Protein AF-A0A2V6W7Q6-F1 (afdb_monomer_lite)

Structure (mmCIF, N/CA/C/O backbone):
data_AF-A0A2V6W7Q6-F1
#
_entry.id   AF-A0A2V6W7Q6-F1
#
loop_
_atom_site.group_PDB
_atom_site.id
_atom_site.type_symbol
_atom_site.label_atom_id
_atom_site.label_alt_id
_atom_site.label_comp_id
_atom_site.label_asym_id
_atom_site.label_entity_id
_atom_site.label_seq_id
_atom_site.pdbx_PDB_ins_code
_atom_site.Cartn_x
_atom_site.Cartn_y
_atom_site.Cartn_z
_atom_site.occupancy
_atom_site.B_iso_or_equiv
_atom_site.auth_seq_id
_atom_site.auth_comp_id
_atom_site.auth_asym_id
_atom_site.auth_atom_id
_atom_site.pdbx_PDB_model_num
ATOM 1 N N . MET A 1 1 ? 7.281 12.675 22.994 1.00 32.91 1 MET A N 1
ATOM 2 C CA . MET A 1 1 ? 8.040 12.472 21.743 1.00 32.91 1 MET A CA 1
ATOM 3 C C . MET A 1 1 ? 7.240 11.503 20.886 1.00 32.91 1 MET A C 1
ATOM 5 O O . MET A 1 1 ? 7.373 10.306 21.073 1.00 32.91 1 MET A O 1
ATOM 9 N N . ALA A 1 2 ? 6.300 12.000 20.076 1.00 40.75 2 ALA A N 1
ATOM 10 C CA . ALA A 1 2 ? 5.437 11.136 19.269 1.00 40.75 2 ALA A CA 1
ATOM 11 C C . ALA A 1 2 ? 6.282 10.456 18.182 1.00 40.75 2 ALA A C 1
ATOM 13 O O . ALA A 1 2 ? 6.972 11.147 17.431 1.00 40.75 2 ALA A O 1
ATOM 14 N N . GLU A 1 3 ? 6.269 9.124 18.137 1.00 48.94 3 GLU A N 1
ATOM 15 C CA . GLU A 1 3 ? 6.992 8.338 17.136 1.00 48.94 3 GLU A CA 1
ATOM 16 C C . GLU A 1 3 ? 6.589 8.795 15.726 1.00 48.94 3 GLU A C 1
ATOM 18 O O . GLU A 1 3 ? 5.428 8.707 15.314 1.00 48.94 3 GLU A O 1
ATOM 23 N N . ARG A 1 4 ? 7.552 9.377 15.008 1.00 65.56 4 ARG A N 1
ATOM 24 C CA . ARG A 1 4 ? 7.384 9.906 13.654 1.00 65.56 4 ARG A CA 1
ATOM 25 C C . ARG A 1 4 ? 7.306 8.731 12.677 1.00 65.56 4 ARG A C 1
ATOM 27 O O . ARG A 1 4 ? 8.328 8.106 12.427 1.00 65.56 4 ARG A O 1
ATOM 34 N N . GLY A 1 5 ? 6.120 8.467 12.129 1.00 69.75 5 GLY A N 1
ATOM 35 C CA . GLY A 1 5 ? 5.924 7.571 10.981 1.00 69.75 5 GLY A CA 1
ATOM 36 C C . GLY A 1 5 ? 6.500 6.155 11.123 1.00 69.75 5 GLY A C 1
ATOM 37 O O . GLY A 1 5 ? 6.712 5.642 12.222 1.00 69.75 5 GLY A O 1
ATOM 38 N N . LEU A 1 6 ? 6.718 5.503 9.980 1.00 83.00 6 LEU A N 1
ATOM 39 C CA . LEU A 1 6 ? 7.453 4.239 9.907 1.00 83.00 6 LEU A CA 1
ATOM 40 C C . LEU A 1 6 ? 8.936 4.441 10.270 1.00 83.00 6 LEU A C 1
ATOM 42 O O . LEU A 1 6 ? 9.548 5.407 9.798 1.00 83.00 6 LEU A O 1
ATOM 46 N N . PRO A 1 7 ? 9.556 3.496 11.000 1.00 89.75 7 PRO A N 1
ATOM 47 C CA . PRO A 1 7 ? 10.997 3.492 11.221 1.00 89.75 7 PRO A CA 1
ATOM 48 C C . PRO A 1 7 ? 11.776 3.525 9.903 1.00 89.75 7 PRO A C 1
ATOM 50 O O . PRO A 1 7 ? 11.364 2.929 8.904 1.00 89.75 7 PRO A O 1
ATOM 53 N N . PHE A 1 8 ? 12.910 4.230 9.903 1.00 90.25 8 PHE A N 1
ATOM 54 C CA . PHE A 1 8 ? 13.685 4.523 8.691 1.00 90.25 8 PHE A CA 1
ATOM 55 C C . PHE A 1 8 ? 14.026 3.268 7.875 1.00 90.25 8 PHE A C 1
ATOM 57 O O . PHE A 1 8 ? 13.865 3.259 6.657 1.00 90.25 8 PHE A O 1
ATOM 64 N N . GLU A 1 9 ? 14.425 2.187 8.544 1.00 91.75 9 GLU A N 1
ATOM 65 C CA . GLU A 1 9 ? 14.772 0.921 7.890 1.00 91.75 9 GLU A CA 1
ATOM 66 C C . GLU A 1 9 ? 13.595 0.328 7.108 1.00 91.75 9 GLU A C 1
ATOM 68 O O . GLU A 1 9 ? 13.757 -0.126 5.976 1.00 91.75 9 GLU A O 1
ATOM 73 N N . ILE A 1 10 ? 12.391 0.386 7.680 1.00 92.50 10 ILE A N 1
ATOM 74 C CA . ILE A 1 10 ? 11.173 -0.105 7.031 1.00 92.50 10 ILE A CA 1
ATOM 75 C C . ILE A 1 10 ? 10.767 0.817 5.897 1.00 92.50 10 ILE A C 1
ATOM 77 O O . ILE A 1 10 ? 10.351 0.346 4.842 1.00 92.50 10 ILE A O 1
ATOM 81 N N . ARG A 1 11 ? 10.947 2.125 6.071 1.00 93.94 11 ARG A N 1
ATOM 82 C CA . ARG A 1 11 ? 10.710 3.103 5.013 1.00 93.94 11 ARG A CA 1
ATOM 83 C C . ARG A 1 11 ? 11.558 2.811 3.776 1.00 93.94 11 ARG A C 1
ATOM 85 O O . ARG A 1 11 ? 11.025 2.736 2.671 1.00 93.94 11 ARG A O 1
ATOM 92 N N . GLU A 1 12 ? 12.859 2.607 3.957 1.00 95.38 12 GLU A N 1
ATOM 93 C CA . GLU A 1 12 ? 13.755 2.276 2.850 1.00 95.38 12 GLU A CA 1
ATOM 94 C C . GLU A 1 12 ? 13.452 0.888 2.276 1.00 95.38 12 GLU A C 1
ATOM 96 O O . GLU A 1 12 ? 13.442 0.729 1.055 1.00 95.38 12 GLU A O 1
ATOM 101 N N . ALA A 1 13 ? 13.107 -0.097 3.110 1.00 95.06 13 ALA A N 1
ATOM 102 C CA . ALA A 1 13 ? 12.682 -1.412 2.634 1.00 95.06 13 ALA A CA 1
ATOM 103 C C . ALA A 1 13 ? 11.418 -1.330 1.757 1.00 95.06 13 ALA A C 1
ATOM 105 O O . ALA A 1 13 ? 11.391 -1.926 0.681 1.00 95.06 13 ALA A O 1
ATOM 106 N N . VAL A 1 14 ? 10.410 -0.538 2.142 1.00 95.94 14 VAL A N 1
ATOM 107 C CA . VAL A 1 14 ? 9.209 -0.280 1.325 1.00 95.94 14 VAL A CA 1
ATOM 108 C C . VAL A 1 14 ? 9.593 0.321 -0.024 1.00 95.94 14 VAL A C 1
ATOM 110 O O . VAL A 1 14 ? 9.133 -0.145 -1.064 1.00 95.94 14 VAL A O 1
ATOM 113 N N . VAL A 1 15 ? 10.473 1.324 -0.033 1.00 96.50 15 VAL A N 1
ATOM 114 C CA . VAL A 1 15 ? 10.939 1.968 -1.269 1.00 96.50 15 VAL A CA 1
ATOM 115 C C . VAL A 1 15 ? 11.657 0.972 -2.185 1.00 96.50 15 VAL A C 1
ATOM 117 O O . VAL A 1 15 ? 11.404 0.954 -3.393 1.00 96.50 15 VAL A O 1
ATOM 120 N N . GLN A 1 16 ? 12.523 0.124 -1.624 1.00 95.56 16 GLN A N 1
ATOM 121 C CA . GLN A 1 16 ? 13.221 -0.923 -2.371 1.00 95.56 16 GLN A CA 1
ATOM 122 C C . GLN A 1 16 ? 12.250 -1.952 -2.945 1.00 95.56 16 GLN A C 1
ATOM 124 O O . GLN A 1 16 ? 12.358 -2.303 -4.120 1.00 95.56 16 GLN A O 1
ATOM 129 N N . VAL A 1 17 ? 11.280 -2.404 -2.147 1.00 95.06 17 VAL A N 1
ATOM 130 C CA . VAL A 1 17 ? 10.243 -3.331 -2.600 1.00 95.06 17 VAL A CA 1
ATOM 131 C C . VAL A 1 17 ? 9.463 -2.711 -3.753 1.00 95.06 17 VAL A C 1
ATOM 133 O O . VAL A 1 17 ? 9.425 -3.316 -4.821 1.00 95.06 17 VAL A O 1
ATOM 136 N N . CYS A 1 18 ? 8.938 -1.491 -3.607 1.00 93.38 18 CYS A N 1
ATOM 137 C CA . CYS A 1 18 ? 8.173 -0.811 -4.657 1.00 93.38 18 CYS A CA 1
ATOM 138 C C . CYS A 1 18 ? 8.952 -0.678 -5.977 1.00 93.38 18 CYS A C 1
ATOM 140 O O . CYS A 1 18 ? 8.384 -0.808 -7.059 1.00 93.38 18 CYS A O 1
ATOM 142 N N . GLY A 1 19 ? 10.259 -0.426 -5.907 1.00 92.25 19 GLY A N 1
ATOM 143 C CA . GLY A 1 19 ? 11.096 -0.300 -7.096 1.00 92.25 19 GLY A CA 1
ATOM 144 C C . GLY A 1 19 ? 11.430 -1.624 -7.790 1.00 92.25 19 GLY A C 1
ATOM 145 O O . GLY A 1 19 ? 11.589 -1.629 -9.013 1.00 92.25 19 GLY A O 1
ATOM 146 N N . ARG A 1 20 ? 11.529 -2.722 -7.028 1.00 91.88 20 ARG A N 1
ATOM 147 C CA . ARG A 1 20 ? 11.969 -4.044 -7.509 1.00 91.88 20 ARG A CA 1
ATOM 148 C C . ARG A 1 20 ? 10.823 -4.989 -7.871 1.00 91.88 20 ARG A C 1
ATOM 150 O O . ARG A 1 20 ? 10.978 -5.786 -8.785 1.00 91.88 20 ARG A O 1
ATOM 157 N N . THR A 1 21 ? 9.697 -4.924 -7.159 1.00 89.44 21 THR A N 1
ATOM 158 C CA . THR A 1 21 ? 8.553 -5.836 -7.369 1.00 89.44 21 THR A CA 1
ATOM 159 C C . THR A 1 21 ? 7.613 -5.386 -8.474 1.00 89.44 21 THR A C 1
ATOM 161 O O . THR A 1 21 ? 7.080 -6.228 -9.185 1.00 89.44 21 THR A O 1
ATOM 164 N N . PHE A 1 22 ? 7.417 -4.081 -8.643 1.00 89.31 22 PHE A N 1
ATOM 165 C CA . PHE A 1 22 ? 6.575 -3.547 -9.707 1.00 89.31 22 PHE A CA 1
ATOM 166 C C . PHE A 1 22 ? 7.463 -3.206 -10.896 1.00 89.31 22 PHE A C 1
ATOM 168 O O . PHE A 1 22 ? 8.336 -2.342 -10.790 1.00 89.31 22 PHE A O 1
ATOM 175 N N . TRP A 1 23 ? 7.278 -3.872 -12.034 1.00 88.00 23 TRP A N 1
ATOM 176 C CA . TRP A 1 23 ? 7.997 -3.527 -13.258 1.00 88.00 23 TRP A CA 1
ATOM 177 C C . TRP A 1 23 ? 7.418 -2.242 -13.848 1.00 88.00 23 TRP A C 1
ATOM 179 O O . TRP A 1 23 ? 8.150 -1.270 -14.071 1.00 88.00 23 TRP A O 1
ATOM 189 N N . LEU A 1 24 ? 6.094 -2.209 -13.993 1.00 87.31 24 LEU A N 1
ATOM 190 C CA . LEU A 1 24 ? 5.353 -1.093 -14.569 1.00 87.31 24 LEU A CA 1
ATOM 191 C C . LEU A 1 24 ? 4.869 -0.115 -13.486 1.00 87.31 24 LEU A C 1
ATOM 193 O O . LEU A 1 24 ? 4.722 -0.459 -12.312 1.00 87.31 24 LEU A O 1
ATOM 197 N N . LYS A 1 25 ? 4.612 1.140 -13.880 1.00 89.44 25 LYS A N 1
ATOM 198 C CA . LYS A 1 25 ? 4.082 2.170 -12.966 1.00 89.44 25 LYS A CA 1
ATOM 199 C C . LYS A 1 25 ? 2.598 1.959 -12.652 1.00 89.44 25 LYS A C 1
ATOM 201 O O . LYS A 1 25 ? 2.169 2.295 -11.553 1.00 89.44 25 LYS A O 1
ATOM 206 N N . ASP A 1 26 ? 1.823 1.396 -13.575 1.00 87.62 26 ASP A N 1
ATOM 207 C CA . ASP A 1 26 ? 0.378 1.220 -13.380 1.00 87.62 26 ASP A CA 1
ATOM 208 C C . ASP A 1 26 ? 0.032 0.201 -12.284 1.00 87.62 26 ASP A C 1
ATOM 210 O O . ASP A 1 26 ? -0.755 0.550 -11.404 1.00 87.62 26 ASP A O 1
ATOM 214 N N . PRO A 1 27 ? 0.669 -0.983 -12.213 1.00 87.56 27 PRO A N 1
ATOM 215 C CA . PRO A 1 27 ? 0.511 -1.904 -11.088 1.00 87.56 27 PRO A CA 1
ATOM 216 C C . PRO A 1 27 ? 0.866 -1.270 -9.738 1.00 87.56 27 PRO A C 1
ATOM 218 O O . PRO A 1 27 ? 0.155 -1.476 -8.757 1.00 87.56 27 PRO A O 1
ATOM 221 N N . LEU A 1 28 ? 1.907 -0.427 -9.691 1.00 90.44 28 LEU A N 1
ATOM 222 C CA . LEU A 1 28 ? 2.245 0.336 -8.487 1.00 90.44 28 LEU A CA 1
ATOM 223 C C . LEU A 1 28 ? 1.130 1.329 -8.113 1.00 90.44 28 LEU A C 1
ATOM 225 O O . LEU A 1 28 ? 0.773 1.431 -6.944 1.00 90.44 28 LEU A O 1
ATOM 229 N N . ARG A 1 29 ? 0.553 2.052 -9.081 1.00 88.88 29 ARG A N 1
ATOM 230 C CA . ARG A 1 29 ? -0.561 2.992 -8.838 1.00 88.88 29 ARG A CA 1
ATOM 231 C C . ARG A 1 29 ? -1.808 2.270 -8.330 1.00 88.88 29 ARG A C 1
ATOM 233 O O . ARG A 1 29 ? -2.423 2.728 -7.369 1.00 88.88 29 ARG A O 1
ATOM 240 N N . VAL A 1 30 ? -2.152 1.134 -8.939 1.00 88.19 30 VAL A N 1
ATOM 241 C CA . VAL A 1 30 ? -3.267 0.275 -8.505 1.00 88.19 30 VAL A CA 1
ATOM 242 C C . VAL A 1 30 ? -3.028 -0.229 -7.084 1.00 88.19 30 VAL A C 1
ATOM 244 O O . VAL A 1 30 ? -3.927 -0.149 -6.250 1.00 88.19 30 VAL A O 1
ATOM 247 N N . PHE A 1 31 ? -1.806 -0.671 -6.782 1.00 91.56 31 PHE A N 1
ATOM 248 C CA . PHE A 1 31 ? -1.416 -1.087 -5.440 1.00 91.56 31 PHE A CA 1
ATOM 249 C C . PHE A 1 31 ? -1.570 0.046 -4.414 1.00 91.56 31 PHE A C 1
ATOM 251 O O . PHE A 1 31 ? -2.212 -0.145 -3.383 1.00 91.56 31 PHE A O 1
ATOM 258 N N . LEU A 1 32 ? -1.032 1.238 -4.697 1.00 90.62 32 LEU A N 1
ATOM 259 C CA . LEU A 1 32 ? -1.117 2.391 -3.794 1.00 90.62 32 LEU A CA 1
ATOM 260 C C . LEU A 1 32 ? -2.573 2.796 -3.541 1.00 90.62 32 LEU A C 1
ATOM 262 O O . LEU A 1 32 ? -2.954 3.038 -2.396 1.00 90.62 32 LEU A O 1
ATOM 266 N N . LEU A 1 33 ? -3.399 2.811 -4.589 1.00 90.75 33 LEU A N 1
ATOM 267 C CA . LEU A 1 33 ? -4.830 3.069 -4.462 1.00 90.75 33 LEU A CA 1
ATOM 268 C C . LEU A 1 33 ? -5.516 2.018 -3.572 1.00 90.75 33 LEU A C 1
ATOM 270 O O . LEU A 1 33 ? -6.268 2.383 -2.671 1.00 90.75 33 LEU A O 1
ATOM 274 N N . GLY A 1 34 ? -5.224 0.730 -3.779 1.00 84.44 34 GLY A N 1
ATOM 275 C CA . GLY A 1 34 ? -5.758 -0.371 -2.968 1.00 84.44 34 GLY A CA 1
ATOM 276 C C . GLY A 1 34 ? -5.313 -0.327 -1.501 1.00 84.44 34 GLY A C 1
ATOM 277 O O . GLY A 1 34 ? -6.091 -0.651 -0.604 1.00 84.44 34 GLY A O 1
ATOM 278 N N . ALA A 1 35 ? -4.098 0.160 -1.237 1.00 88.00 35 ALA A N 1
ATOM 279 C CA . ALA A 1 35 ? -3.584 0.404 0.110 1.00 88.00 35 ALA A CA 1
ATOM 280 C C . ALA A 1 35 ? -4.196 1.652 0.784 1.00 88.00 35 ALA A C 1
ATOM 282 O O . ALA A 1 35 ? -3.886 1.937 1.941 1.00 88.00 35 ALA A O 1
ATOM 283 N N . GLY A 1 36 ? -5.078 2.384 0.095 1.00 88.62 36 GLY A N 1
ATOM 284 C CA . GLY A 1 36 ? -5.773 3.557 0.624 1.00 88.62 36 GLY A CA 1
ATOM 285 C C . GLY A 1 36 ? -5.023 4.876 0.443 1.00 88.62 36 GLY A C 1
ATOM 286 O O . GLY A 1 36 ? -5.387 5.861 1.078 1.00 88.62 36 GLY A O 1
ATOM 287 N N . VAL A 1 37 ? -3.993 4.925 -0.407 1.00 91.06 37 VAL A N 1
ATOM 288 C CA . VAL A 1 37 ? -3.288 6.175 -0.722 1.00 91.06 37 VAL A CA 1
ATOM 289 C C . VAL A 1 37 ? -4.179 7.052 -1.610 1.00 91.06 37 VAL A C 1
ATOM 291 O O . VAL A 1 37 ? -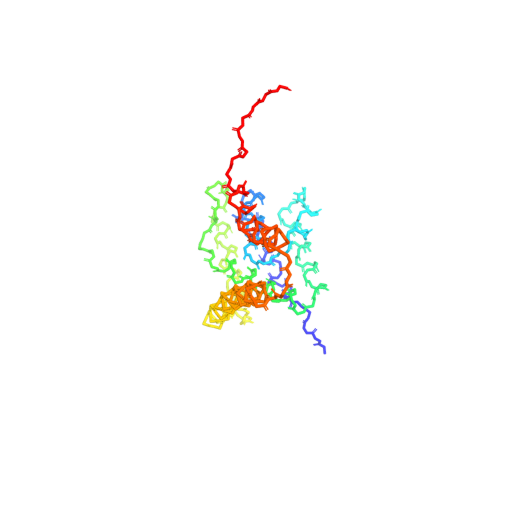4.578 6.611 -2.695 1.00 91.06 37 VAL A O 1
ATOM 294 N N . PRO A 1 38 ? -4.466 8.308 -1.215 1.00 90.44 38 PRO A N 1
ATOM 295 C CA . PRO A 1 38 ? -5.202 9.239 -2.057 1.00 90.44 38 PRO A CA 1
ATOM 296 C C . PRO A 1 38 ? -4.541 9.420 -3.426 1.00 90.44 38 PRO A C 1
ATOM 298 O O . PRO A 1 38 ? -3.355 9.737 -3.522 1.00 90.44 38 PRO A O 1
ATOM 301 N N . LYS A 1 39 ? -5.332 9.279 -4.493 1.00 89.88 39 LYS A N 1
ATOM 302 C CA . LYS A 1 39 ? -4.881 9.396 -5.888 1.00 89.88 39 LYS A CA 1
ATOM 303 C C . LYS A 1 39 ? -4.029 10.651 -6.184 1.00 89.88 39 LYS A C 1
ATOM 305 O O . LYS A 1 39 ? -2.956 10.499 -6.773 1.00 89.88 39 LYS A O 1
ATOM 310 N N . PRO A 1 40 ? -4.391 11.857 -5.695 1.00 92.00 40 PRO A N 1
ATOM 311 C CA . PRO A 1 40 ? -3.579 13.057 -5.914 1.00 92.00 40 PRO A CA 1
ATOM 312 C C . PRO A 1 40 ? -2.160 12.991 -5.322 1.00 92.00 40 PRO A C 1
ATOM 314 O O . PRO A 1 40 ? -1.279 13.725 -5.770 1.00 92.00 40 PRO A O 1
ATOM 317 N N . LEU A 1 41 ? -1.903 12.137 -4.320 1.00 91.25 41 LEU A N 1
ATOM 318 C CA . LEU A 1 41 ? -0.575 12.035 -3.707 1.00 91.25 41 LEU A CA 1
ATOM 319 C C . LEU A 1 41 ? 0.446 11.402 -4.646 1.00 91.25 41 LEU A C 1
ATOM 321 O O . LEU A 1 41 ? 1.569 11.885 -4.704 1.00 91.25 41 LEU A O 1
ATOM 325 N N . TYR A 1 42 ? 0.082 10.348 -5.380 1.00 89.81 42 TYR A N 1
ATOM 326 C CA . TYR A 1 42 ? 1.023 9.667 -6.274 1.00 89.81 42 TYR A CA 1
ATOM 327 C C . TYR A 1 42 ? 0.970 10.182 -7.716 1.00 89.81 42 TYR A C 1
ATOM 329 O O . TYR A 1 42 ? 1.972 10.085 -8.422 1.00 89.81 42 TYR A O 1
ATOM 337 N N . GLU A 1 43 ? -0.152 10.757 -8.168 1.00 90.81 43 GLU A N 1
ATOM 338 C CA . GLU A 1 43 ? -0.253 11.315 -9.526 1.00 90.81 43 GLU A CA 1
ATOM 339 C C . GLU A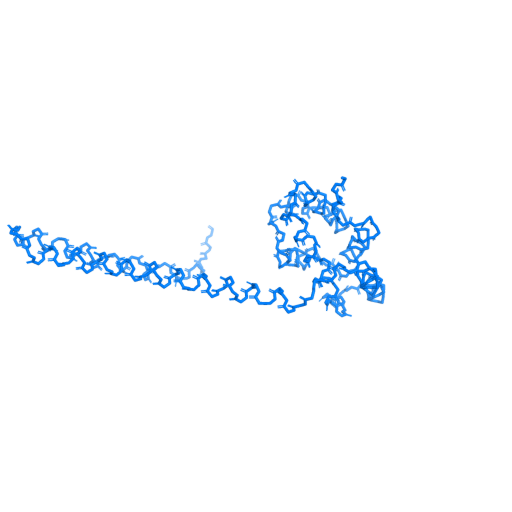 1 43 ? 0.660 12.522 -9.742 1.00 90.81 43 GLU A C 1
ATOM 341 O O . GLU A 1 43 ? 1.233 12.661 -10.819 1.00 90.81 43 GLU A O 1
ATOM 346 N N . ARG A 1 44 ? 0.887 13.339 -8.705 1.00 93.75 44 ARG A N 1
ATOM 347 C CA . ARG A 1 44 ? 1.836 14.466 -8.760 1.00 93.75 44 ARG A CA 1
ATOM 348 C C . ARG A 1 44 ? 3.266 14.041 -9.108 1.00 93.75 44 ARG A C 1
ATOM 350 O O . ARG A 1 44 ? 4.032 14.850 -9.616 1.00 93.75 44 ARG A O 1
ATOM 357 N N . TYR A 1 45 ? 3.607 12.775 -8.872 1.00 93.25 45 TYR A N 1
ATOM 358 C CA . TYR A 1 45 ? 4.924 12.201 -9.144 1.00 93.25 45 TYR A CA 1
ATOM 359 C C . TYR A 1 45 ? 4.878 11.153 -10.265 1.00 93.25 45 TYR A C 1
ATOM 361 O O . TYR A 1 45 ? 5.776 10.323 -10.363 1.00 93.25 45 TYR A O 1
ATOM 369 N N . ALA A 1 46 ? 3.843 11.157 -11.113 1.00 88.31 46 ALA A N 1
ATOM 370 C CA . ALA A 1 46 ? 3.627 10.145 -12.151 1.00 88.31 46 ALA A CA 1
ATOM 371 C C . ALA A 1 46 ? 4.842 9.925 -13.073 1.00 88.31 46 ALA A C 1
ATOM 373 O O . ALA A 1 46 ? 5.118 8.784 -13.464 1.00 88.31 46 ALA A O 1
ATOM 374 N N . GLU A 1 47 ? 5.587 10.990 -13.367 1.00 91.69 47 GLU A N 1
ATOM 375 C CA . GLU A 1 47 ? 6.760 10.961 -14.244 1.00 91.69 47 GLU A CA 1
ATOM 376 C C . GLU A 1 47 ? 8.025 10.448 -13.547 1.00 91.69 47 GLU A C 1
ATOM 378 O O . GLU A 1 47 ? 8.926 9.915 -14.194 1.00 91.69 47 GLU A O 1
ATOM 383 N N . GLU A 1 48 ? 8.056 10.462 -12.218 1.00 94.25 48 GLU A N 1
ATOM 384 C CA . GLU A 1 48 ? 9.215 10.040 -11.441 1.00 94.25 48 GLU A CA 1
ATOM 385 C C . GLU A 1 48 ? 9.414 8.516 -11.439 1.00 94.25 48 GLU A C 1
ATOM 387 O O . GLU A 1 48 ? 8.559 7.720 -11.845 1.00 94.25 48 GLU A O 1
ATOM 392 N N . SER A 1 49 ? 10.586 8.077 -10.978 1.00 94.88 49 SER A N 1
ATOM 393 C CA . SER A 1 49 ? 10.862 6.649 -10.801 1.00 94.88 49 SER A CA 1
ATOM 394 C C . SER A 1 49 ? 10.016 6.057 -9.666 1.00 94.88 49 SER A C 1
ATOM 396 O O . SER A 1 49 ? 9.690 6.740 -8.699 1.00 94.88 49 SER A O 1
ATOM 398 N N . LYS A 1 50 ? 9.721 4.751 -9.722 1.00 93.06 50 LYS A N 1
ATOM 399 C CA . LYS A 1 50 ? 8.962 4.028 -8.675 1.00 93.06 50 LYS A CA 1
ATOM 400 C C . LYS A 1 50 ? 9.539 4.235 -7.270 1.00 93.06 50 LYS A C 1
ATOM 402 O O . LYS A 1 50 ? 8.794 4.397 -6.309 1.00 93.06 50 LYS A O 1
ATOM 407 N N . TYR A 1 51 ? 10.869 4.296 -7.170 1.00 95.88 51 TYR A N 1
ATOM 408 C CA . TYR A 1 51 ? 11.582 4.582 -5.926 1.00 95.88 51 TYR A CA 1
ATOM 409 C C . TYR A 1 51 ? 11.270 5.984 -5.393 1.00 95.88 51 TYR A C 1
ATOM 411 O O . TYR A 1 51 ? 11.011 6.155 -4.204 1.00 95.88 51 TYR A O 1
ATOM 419 N N . LYS A 1 52 ? 11.292 6.996 -6.266 1.00 95.94 52 LYS A N 1
ATOM 420 C CA . LYS A 1 52 ? 10.969 8.374 -5.891 1.00 95.94 52 LYS A CA 1
ATOM 421 C C . LYS A 1 52 ? 9.488 8.538 -5.564 1.00 95.94 52 LYS A C 1
ATOM 423 O O . LYS A 1 52 ? 9.184 9.146 -4.546 1.00 95.94 52 LYS A O 1
ATOM 428 N N . ILE A 1 53 ? 8.591 7.938 -6.351 1.00 95.19 53 ILE A N 1
ATOM 429 C CA . ILE A 1 53 ? 7.148 7.914 -6.064 1.00 95.19 53 ILE A CA 1
ATOM 430 C C . ILE A 1 53 ? 6.913 7.370 -4.654 1.00 95.19 53 ILE A C 1
ATOM 432 O O . ILE A 1 53 ? 6.273 8.035 -3.847 1.00 95.19 53 ILE A O 1
ATOM 436 N N . ALA A 1 54 ? 7.484 6.207 -4.322 1.00 95.19 54 ALA A N 1
ATOM 437 C CA . ALA A 1 54 ? 7.346 5.619 -2.992 1.00 95.19 54 ALA A CA 1
ATOM 438 C C . ALA A 1 54 ? 7.886 6.543 -1.884 1.00 95.19 54 ALA A C 1
ATOM 440 O O . ALA A 1 54 ? 7.210 6.737 -0.876 1.00 95.19 54 ALA A O 1
ATOM 441 N N . ARG A 1 55 ? 9.061 7.166 -2.074 1.00 96.06 55 ARG A N 1
ATOM 442 C CA . ARG A 1 55 ? 9.621 8.116 -1.093 1.00 96.06 55 ARG A CA 1
ATOM 443 C C . ARG A 1 55 ? 8.725 9.329 -0.876 1.00 96.06 55 ARG A C 1
ATOM 445 O O . ARG A 1 55 ? 8.460 9.669 0.275 1.00 96.06 55 ARG A O 1
ATOM 452 N N . HIS A 1 56 ? 8.253 9.952 -1.953 1.00 95.75 56 HIS A N 1
ATOM 453 C CA . HIS A 1 56 ? 7.376 11.114 -1.867 1.00 95.75 56 HIS A CA 1
ATOM 454 C C . HIS A 1 56 ? 6.041 10.762 -1.220 1.00 95.75 56 HIS A C 1
ATOM 456 O O . HIS A 1 56 ? 5.636 11.443 -0.288 1.00 95.75 56 HIS A O 1
ATOM 462 N N . VAL A 1 57 ? 5.406 9.658 -1.626 1.00 95.06 57 VAL A N 1
ATOM 463 C CA . VAL A 1 57 ? 4.150 9.195 -1.019 1.00 95.06 57 VAL A CA 1
ATOM 464 C C . VAL A 1 57 ? 4.321 8.971 0.481 1.00 95.06 57 VAL A C 1
ATOM 466 O O . VAL A 1 57 ? 3.529 9.486 1.261 1.00 95.06 57 VAL A O 1
ATOM 469 N N . LEU A 1 58 ? 5.369 8.263 0.915 1.00 94.56 58 LEU A N 1
ATOM 470 C CA . LEU A 1 58 ? 5.620 8.070 2.345 1.00 94.56 58 LEU A CA 1
ATOM 471 C C . LEU A 1 58 ? 5.879 9.403 3.062 1.00 94.56 58 LEU A C 1
ATOM 473 O O . LEU A 1 58 ? 5.445 9.568 4.195 1.00 94.56 58 LEU A O 1
ATOM 477 N N . GLY A 1 59 ? 6.592 10.339 2.428 1.00 93.44 59 GLY A N 1
ATOM 478 C CA . GLY A 1 59 ? 6.841 11.684 2.960 1.00 93.44 59 GLY A CA 1
ATOM 479 C C . GLY A 1 59 ? 5.564 12.504 3.153 1.00 93.44 59 GLY A C 1
ATOM 480 O O . GLY A 1 59 ? 5.357 13.062 4.223 1.00 93.44 59 GLY A O 1
ATOM 481 N N . GLU A 1 60 ? 4.678 12.518 2.160 1.00 93.44 60 GLU A N 1
ATOM 482 C CA . GLU A 1 60 ? 3.386 13.205 2.250 1.00 93.44 60 GLU A CA 1
ATOM 483 C C . GLU A 1 60 ? 2.499 12.576 3.334 1.00 93.44 60 GLU A C 1
ATOM 485 O O . GLU A 1 60 ? 1.865 13.291 4.107 1.00 93.44 60 GLU A O 1
ATOM 490 N N . LEU A 1 61 ? 2.503 11.242 3.449 1.00 92.62 61 LEU A N 1
ATOM 491 C CA . LEU A 1 61 ? 1.750 10.531 4.486 1.00 92.62 61 LEU A CA 1
ATOM 492 C C . LEU A 1 61 ? 2.247 10.857 5.904 1.00 92.62 61 LEU A C 1
ATOM 494 O O . LEU A 1 61 ? 1.430 10.924 6.815 1.00 92.62 61 LEU A O 1
ATOM 498 N N . ASP A 1 62 ? 3.540 11.124 6.115 1.00 91.12 62 ASP A N 1
ATOM 499 C CA . ASP A 1 62 ? 4.014 11.599 7.429 1.00 91.12 62 ASP A CA 1
ATOM 500 C C . ASP A 1 62 ? 3.378 12.944 7.812 1.00 91.12 62 ASP A C 1
ATOM 502 O O . ASP A 1 62 ? 3.084 13.180 8.984 1.00 91.12 62 ASP A O 1
ATOM 506 N N . GLY A 1 63 ? 3.140 13.815 6.825 1.00 88.56 63 GLY A N 1
ATOM 507 C CA . GLY A 1 63 ? 2.494 15.114 7.018 1.00 88.56 63 GLY A CA 1
ATOM 508 C C . GLY A 1 63 ? 0.996 15.030 7.330 1.00 88.56 63 GLY A C 1
ATOM 509 O O . GLY A 1 63 ? 0.424 16.006 7.808 1.00 88.56 63 GLY A O 1
ATOM 510 N N . MET A 1 64 ? 0.360 13.875 7.102 1.00 86.69 64 MET A N 1
ATOM 511 C CA . MET A 1 64 ? -1.077 13.651 7.320 1.00 86.69 64 MET A CA 1
ATOM 512 C C . MET A 1 64 ? -1.427 13.163 8.738 1.00 86.69 64 MET A C 1
ATOM 514 O O . MET A 1 64 ? -2.598 12.942 9.038 1.00 86.69 64 MET A O 1
ATOM 518 N N . GLY A 1 65 ? -0.445 12.977 9.625 1.00 87.94 65 GLY A N 1
ATOM 5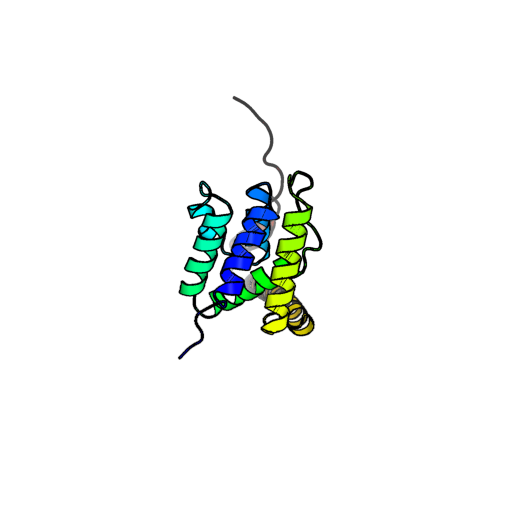19 C CA . GLY A 1 65 ? -0.691 12.568 11.012 1.00 87.94 65 GLY A CA 1
ATOM 520 C C . GLY A 1 65 ? -1.169 11.115 11.149 1.00 87.94 65 GLY A C 1
ATOM 521 O O . GLY A 1 65 ? -0.613 10.210 10.526 1.00 87.94 65 GLY A O 1
ATOM 522 N N . GLU A 1 66 ? -2.173 10.869 11.999 1.00 83.12 66 GLU A N 1
ATOM 523 C CA . GLU A 1 66 ? -2.644 9.507 12.316 1.00 83.12 66 GLU A CA 1
ATOM 524 C C . GLU A 1 66 ? -3.225 8.774 11.096 1.00 83.12 66 GLU A C 1
ATOM 526 O O . GLU A 1 66 ? -2.923 7.596 10.896 1.00 83.12 66 GLU A O 1
ATOM 531 N N . ASP A 1 67 ? -3.971 9.471 10.232 1.00 85.75 67 ASP A N 1
ATOM 532 C CA . ASP A 1 67 ? -4.525 8.891 9.000 1.00 85.75 67 ASP A CA 1
ATOM 533 C C . ASP A 1 67 ? -3.407 8.426 8.060 1.00 85.75 67 ASP A C 1
ATOM 535 O O . ASP A 1 67 ? -3.427 7.313 7.527 1.00 85.75 67 ASP A O 1
ATOM 539 N N . GLY A 1 68 ? -2.373 9.257 7.909 1.00 88.62 68 GLY A N 1
ATOM 540 C CA . GLY A 1 68 ? -1.192 8.920 7.126 1.00 88.62 68 GLY A CA 1
ATOM 541 C C . GLY A 1 68 ? -0.431 7.726 7.697 1.00 88.62 68 GLY A C 1
ATOM 542 O O . GLY A 1 68 ? -0.046 6.822 6.953 1.00 88.62 68 GLY A O 1
ATOM 543 N N . ARG A 1 69 ? -0.290 7.656 9.027 1.00 89.06 69 ARG A N 1
ATOM 544 C CA . ARG A 1 69 ? 0.328 6.514 9.716 1.00 89.06 69 ARG A CA 1
ATOM 545 C C . ARG A 1 69 ? -0.470 5.222 9.507 1.00 89.06 69 ARG A C 1
ATOM 547 O O . ARG A 1 69 ? 0.131 4.167 9.293 1.00 89.06 69 ARG A O 1
ATOM 554 N N . ALA A 1 70 ? -1.800 5.283 9.541 1.00 88.56 70 ALA A N 1
ATOM 555 C CA . ALA A 1 70 ? -2.657 4.131 9.267 1.00 88.56 70 ALA A CA 1
ATOM 556 C C . ALA A 1 70 ? -2.473 3.622 7.825 1.00 88.56 70 ALA A C 1
ATOM 558 O O . ALA A 1 70 ? -2.287 2.421 7.612 1.00 88.56 70 ALA A O 1
ATOM 559 N N . ILE A 1 71 ? -2.427 4.530 6.843 1.00 91.12 71 ILE A N 1
ATOM 560 C CA . ILE A 1 71 ? -2.172 4.187 5.434 1.00 91.12 71 ILE A CA 1
ATOM 561 C C . ILE A 1 71 ? -0.770 3.590 5.261 1.00 91.12 71 ILE A C 1
ATOM 563 O O . ILE A 1 71 ? -0.619 2.563 4.606 1.00 91.12 71 ILE A O 1
ATOM 567 N N . GLN A 1 72 ? 0.260 4.164 5.885 1.00 92.19 72 GLN A N 1
ATOM 568 C CA . GLN A 1 72 ? 1.621 3.618 5.843 1.00 92.19 72 GLN A CA 1
ATOM 569 C C . GLN A 1 72 ? 1.698 2.187 6.394 1.00 92.19 72 GLN A C 1
ATOM 571 O O . GLN A 1 72 ? 2.320 1.320 5.777 1.00 92.19 72 GLN A O 1
ATOM 576 N N . ARG A 1 73 ? 1.033 1.906 7.524 1.00 90.81 73 ARG A N 1
ATOM 577 C CA . ARG A 1 73 ? 0.935 0.541 8.077 1.00 90.81 73 ARG A CA 1
ATOM 578 C C . ARG A 1 73 ? 0.217 -0.404 7.119 1.00 90.81 73 ARG A C 1
ATOM 580 O O . ARG A 1 73 ? 0.643 -1.550 6.958 1.00 90.81 73 ARG A O 1
ATOM 587 N N . ARG A 1 74 ? -0.832 0.075 6.447 1.00 90.00 74 ARG A N 1
ATOM 588 C CA . ARG A 1 74 ? -1.543 -0.695 5.423 1.00 90.00 74 ARG A CA 1
ATOM 589 C C . ARG A 1 74 ? -0.650 -0.999 4.224 1.00 90.00 74 ARG A C 1
ATOM 591 O O . ARG A 1 74 ? -0.587 -2.154 3.833 1.00 90.00 74 ARG A O 1
ATOM 598 N N . ILE A 1 75 ? 0.114 -0.029 3.716 1.00 93.69 75 ILE A N 1
ATOM 599 C CA . ILE A 1 75 ? 1.107 -0.246 2.647 1.00 93.69 75 ILE A CA 1
ATOM 600 C C . ILE A 1 75 ? 2.078 -1.365 3.034 1.00 93.69 75 ILE A C 1
ATOM 602 O O . ILE A 1 75 ? 2.257 -2.306 2.267 1.00 93.69 75 ILE A O 1
ATOM 606 N N . VAL A 1 76 ? 2.680 -1.293 4.227 1.00 93.69 76 VAL A N 1
ATOM 607 C CA . VAL A 1 76 ? 3.614 -2.327 4.708 1.00 93.69 76 VAL A CA 1
ATOM 608 C C . VAL A 1 76 ? 2.930 -3.693 4.770 1.00 93.69 76 VAL A C 1
ATOM 610 O O . VAL A 1 76 ? 3.494 -4.681 4.303 1.00 93.69 76 VAL A O 1
ATOM 613 N N . THR A 1 77 ? 1.708 -3.744 5.299 1.00 90.81 77 THR A N 1
ATOM 614 C CA . THR A 1 77 ? 0.927 -4.982 5.426 1.00 90.81 77 THR A CA 1
ATOM 615 C C . THR A 1 77 ? 0.611 -5.591 4.059 1.00 90.81 77 THR A C 1
ATOM 617 O O . THR A 1 77 ? 0.896 -6.767 3.843 1.00 90.81 77 THR A O 1
ATOM 620 N N . GLU A 1 78 ? 0.098 -4.804 3.110 1.00 90.75 78 GLU A N 1
ATOM 621 C CA . GLU A 1 78 ? -0.219 -5.287 1.760 1.00 90.75 78 GLU A CA 1
ATOM 622 C C . GLU A 1 78 ? 1.043 -5.719 0.998 1.00 90.75 78 GLU A C 1
ATOM 624 O O . GLU A 1 78 ? 1.026 -6.748 0.326 1.00 90.75 78 GLU A O 1
ATOM 629 N N . LEU A 1 79 ? 2.173 -5.014 1.150 1.00 92.69 79 LEU A N 1
ATOM 630 C CA . LEU A 1 79 ? 3.448 -5.465 0.581 1.00 92.69 79 LEU A CA 1
ATOM 631 C C . LEU A 1 79 ? 3.892 -6.805 1.180 1.00 92.69 79 LEU A C 1
ATOM 633 O O . LEU A 1 79 ? 4.324 -7.686 0.445 1.00 92.69 79 LEU A O 1
ATOM 637 N N . CYS A 1 80 ? 3.747 -7.000 2.493 1.00 91.06 80 CYS A N 1
ATOM 638 C CA . CYS A 1 80 ? 4.113 -8.258 3.157 1.00 91.06 80 CYS A CA 1
ATOM 639 C C . CYS A 1 80 ? 3.202 -9.441 2.778 1.00 91.06 80 CYS A C 1
ATOM 641 O O . CYS A 1 80 ? 3.579 -10.596 3.009 1.00 91.06 80 CYS A O 1
ATOM 643 N N . ARG A 1 81 ? 2.019 -9.178 2.203 1.00 88.81 81 ARG A N 1
ATOM 644 C CA . ARG A 1 81 ? 1.113 -10.203 1.655 1.00 88.81 81 ARG A CA 1
ATOM 645 C C . ARG A 1 81 ? 1.546 -10.706 0.282 1.00 88.81 81 ARG A C 1
ATOM 647 O O . ARG A 1 81 ? 1.204 -11.833 -0.084 1.00 88.81 81 ARG A O 1
ATOM 654 N N . LEU A 1 82 ? 2.313 -9.916 -0.469 1.00 86.69 82 LEU A N 1
ATOM 655 C CA . LEU A 1 82 ? 2.823 -10.333 -1.769 1.00 86.69 82 LEU A CA 1
ATOM 656 C C . LEU A 1 82 ? 3.821 -11.485 -1.589 1.00 86.69 82 LEU A C 1
ATOM 658 O O . LEU A 1 82 ? 4.857 -11.350 -0.941 1.00 86.69 82 LEU A O 1
ATOM 662 N N . ARG A 1 83 ? 3.504 -12.645 -2.176 1.00 81.50 83 ARG A N 1
ATOM 663 C CA . ARG A 1 83 ? 4.400 -13.819 -2.184 1.00 81.50 83 ARG A CA 1
ATOM 664 C C . ARG A 1 83 ? 5.456 -13.741 -3.285 1.00 81.50 83 ARG A C 1
ATOM 666 O O . ARG A 1 83 ? 6.513 -14.351 -3.169 1.00 81.50 83 ARG A O 1
ATOM 673 N N . THR A 1 84 ? 5.145 -13.023 -4.356 1.00 83.69 84 THR A N 1
ATOM 674 C CA . THR A 1 84 ? 5.985 -12.845 -5.540 1.00 83.69 84 THR A CA 1
ATOM 675 C C . THR A 1 84 ? 5.716 -11.473 -6.153 1.00 83.69 84 THR A C 1
ATOM 677 O O . THR A 1 84 ? 4.779 -10.780 -5.747 1.00 83.69 84 THR A O 1
ATOM 680 N N . ALA A 1 85 ? 6.542 -11.078 -7.119 1.00 82.81 85 ALA A N 1
ATOM 681 C CA . ALA A 1 85 ? 6.303 -9.881 -7.907 1.00 82.81 85 ALA A CA 1
ATOM 682 C C . ALA A 1 85 ? 4.971 -9.997 -8.682 1.00 82.81 85 ALA A C 1
ATOM 684 O O . ALA A 1 85 ? 4.741 -11.035 -9.309 1.00 82.81 85 ALA A O 1
ATOM 685 N N . PRO A 1 86 ? 4.113 -8.959 -8.659 1.00 76.50 86 PRO A N 1
ATOM 686 C CA . PRO A 1 86 ? 2.834 -8.965 -9.371 1.00 76.50 86 PRO A CA 1
ATOM 687 C C . PRO A 1 86 ? 2.988 -8.971 -10.897 1.00 76.50 86 PRO A C 1
ATOM 689 O O . PRO A 1 86 ? 2.101 -9.462 -11.586 1.00 76.50 86 PRO A O 1
ATOM 692 N N . ASP A 1 87 ? 4.108 -8.464 -11.418 1.00 76.56 87 ASP A N 1
ATOM 693 C CA . ASP A 1 87 ? 4.396 -8.456 -12.850 1.00 76.56 87 ASP A CA 1
ATOM 694 C C . ASP A 1 87 ? 5.285 -9.655 -13.229 1.00 76.56 87 ASP A C 1
ATOM 696 O O . ASP A 1 87 ? 6.386 -9.824 -12.697 1.00 76.56 87 ASP A O 1
ATOM 700 N N . ASP A 1 88 ? 4.854 -10.464 -14.202 1.00 74.62 88 ASP A N 1
ATOM 701 C CA . ASP A 1 88 ? 5.673 -11.558 -14.758 1.00 74.62 88 ASP A CA 1
ATOM 702 C C . ASP A 1 88 ? 6.906 -11.044 -15.521 1.00 74.62 88 ASP A C 1
ATOM 704 O O . ASP A 1 88 ? 7.895 -11.758 -15.665 1.00 74.62 88 ASP A O 1
ATOM 708 N N . ALA A 1 89 ? 6.867 -9.787 -15.970 1.00 77.38 89 ALA A N 1
ATOM 709 C CA . ALA A 1 89 ? 7.927 -9.140 -16.739 1.00 77.38 89 ALA A CA 1
ATOM 710 C C . ALA A 1 89 ? 9.080 -8.578 -15.883 1.00 77.38 89 ALA A C 1
ATOM 712 O O . ALA A 1 89 ? 9.950 -7.893 -16.419 1.00 77.38 89 ALA A O 1
ATOM 713 N N . VAL A 1 90 ? 9.095 -8.814 -14.564 1.00 83.75 90 VAL A N 1
ATOM 714 C CA . VAL A 1 90 ? 10.192 -8.353 -13.697 1.00 83.75 90 VAL A CA 1
ATOM 715 C C . VAL A 1 90 ? 11.498 -9.071 -14.066 1.00 83.75 90 VAL A C 1
ATOM 717 O O . VAL A 1 90 ? 11.563 -10.292 -13.927 1.00 83.75 90 VAL A O 1
ATOM 720 N N . PRO A 1 91 ? 12.564 -8.339 -14.456 1.00 79.94 91 PRO A N 1
ATOM 721 C CA . PRO A 1 91 ? 13.824 -8.959 -14.873 1.00 79.94 91 PRO A CA 1
ATOM 722 C C . PRO A 1 91 ? 14.554 -9.713 -13.751 1.00 79.94 91 PRO A C 1
ATOM 724 O O . PRO A 1 91 ? 15.109 -10.779 -13.990 1.00 79.94 91 PRO A O 1
ATOM 727 N N . ASP A 1 92 ? 14.548 -9.175 -12.524 1.00 89.00 92 ASP A N 1
ATOM 728 C CA . ASP A 1 92 ? 15.168 -9.794 -11.339 1.00 89.00 92 ASP A CA 1
ATOM 729 C C . ASP A 1 92 ? 14.094 -10.227 -10.335 1.00 89.00 92 ASP A C 1
ATOM 731 O O . ASP A 1 92 ? 13.819 -9.567 -9.324 1.00 89.00 92 ASP A O 1
ATOM 735 N N . ARG A 1 93 ? 13.441 -11.348 -10.648 1.00 87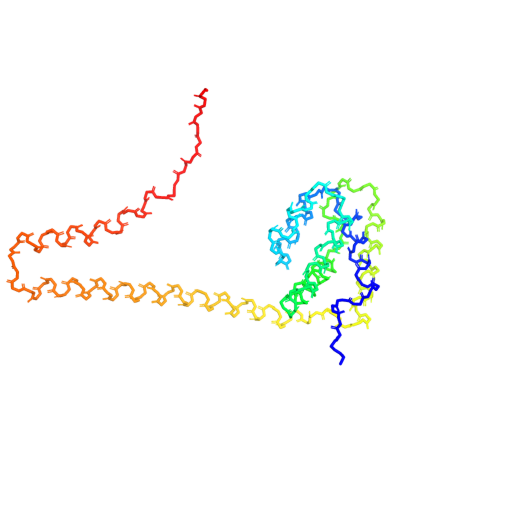.25 93 ARG A N 1
ATOM 736 C CA . ARG A 1 93 ? 12.359 -11.901 -9.827 1.00 87.25 93 ARG A CA 1
ATOM 737 C C . ARG A 1 93 ? 12.856 -12.356 -8.455 1.00 87.25 93 ARG A C 1
ATOM 739 O O . ARG A 1 93 ? 12.196 -12.107 -7.446 1.00 87.25 93 ARG A O 1
ATOM 746 N N . ASP A 1 94 ? 14.048 -12.943 -8.399 1.00 89.44 94 ASP A N 1
ATOM 747 C CA . ASP A 1 94 ? 14.648 -13.389 -7.143 1.00 89.44 94 ASP A CA 1
ATOM 748 C C . ASP A 1 94 ? 14.999 -12.204 -6.239 1.00 89.44 94 ASP A C 1
ATOM 750 O O . ASP A 1 94 ? 14.768 -12.250 -5.030 1.00 89.44 94 ASP A O 1
ATOM 754 N N . GLY A 1 95 ? 15.512 -11.108 -6.804 1.00 90.31 95 GLY A N 1
ATOM 755 C CA . GLY A 1 95 ? 15.754 -9.868 -6.073 1.00 90.31 95 GLY A CA 1
ATOM 756 C C . GLY A 1 95 ? 14.481 -9.234 -5.529 1.00 90.31 95 GLY A C 1
ATOM 757 O O . GLY A 1 95 ? 14.494 -8.724 -4.405 1.00 90.31 95 GLY A O 1
ATOM 758 N N . ALA A 1 96 ? 13.378 -9.308 -6.273 1.00 90.06 96 ALA A N 1
ATOM 759 C CA . ALA A 1 96 ? 12.068 -8.860 -5.812 1.00 90.06 96 ALA A CA 1
ATOM 760 C C . ALA A 1 96 ? 11.560 -9.702 -4.626 1.00 90.06 96 ALA A C 1
ATOM 762 O O . ALA A 1 96 ? 11.152 -9.147 -3.604 1.00 90.06 96 ALA A O 1
ATOM 763 N N . VAL A 1 97 ? 11.663 -11.033 -4.709 1.00 91.81 97 VAL A N 1
ATOM 764 C CA . VAL A 1 97 ? 11.278 -11.947 -3.618 1.00 91.81 97 VAL A CA 1
ATOM 765 C C . VAL A 1 97 ? 12.164 -11.758 -2.383 1.00 91.81 97 VAL A C 1
ATOM 767 O O . VAL A 1 97 ? 11.654 -11.739 -1.261 1.00 91.81 97 VAL A O 1
ATOM 770 N N . ARG A 1 98 ? 13.480 -11.566 -2.557 1.00 93.81 98 ARG A N 1
ATOM 771 C CA . ARG A 1 98 ? 14.397 -11.247 -1.447 1.00 93.81 98 ARG A CA 1
ATOM 772 C C . ARG A 1 98 ? 14.014 -9.938 -0.756 1.00 93.81 98 ARG A C 1
ATOM 774 O O . ARG A 1 98 ? 13.993 -9.895 0.469 1.00 93.81 98 ARG A O 1
ATOM 781 N N . ALA A 1 99 ? 13.672 -8.899 -1.520 1.00 93.06 99 ALA A N 1
ATOM 782 C CA . ALA A 1 99 ? 13.245 -7.618 -0.961 1.00 93.06 99 ALA A CA 1
ATOM 783 C C . ALA A 1 99 ? 11.934 -7.742 -0.162 1.00 93.06 99 ALA A C 1
ATOM 785 O O . ALA A 1 99 ? 11.838 -7.204 0.939 1.00 93.06 99 ALA A O 1
ATOM 786 N N . LEU A 1 100 ? 10.951 -8.490 -0.679 1.00 93.62 100 LEU A N 1
ATOM 787 C CA . LEU A 1 100 ? 9.695 -8.773 0.029 1.00 93.62 100 LEU A CA 1
ATOM 788 C C . LEU A 1 100 ? 9.932 -9.529 1.339 1.00 93.62 100 LEU A C 1
ATOM 790 O O . LEU A 1 100 ? 9.366 -9.177 2.374 1.00 93.62 100 LEU A O 1
ATOM 794 N N . ARG A 1 101 ? 10.800 -10.547 1.307 1.00 93.19 101 ARG A N 1
ATOM 795 C CA . ARG A 1 101 ? 11.169 -11.324 2.495 1.00 93.19 101 ARG A CA 1
ATOM 796 C C . ARG A 1 101 ? 11.824 -10.444 3.556 1.00 93.19 101 ARG A C 1
ATOM 798 O O . ARG A 1 101 ? 11.401 -10.480 4.705 1.00 93.19 101 ARG A O 1
ATOM 805 N N . TYR A 1 102 ? 12.779 -9.614 3.146 1.00 93.81 102 TYR A N 1
ATOM 806 C CA . TYR A 1 102 ? 13.463 -8.682 4.038 1.00 93.81 102 TYR A CA 1
ATOM 807 C C . TYR A 1 102 ? 12.490 -7.691 4.694 1.00 93.81 102 TYR A C 1
ATOM 809 O O . TYR A 1 102 ? 12.515 -7.504 5.908 1.00 93.81 102 TYR A O 1
ATOM 817 N N . LEU A 1 103 ? 11.565 -7.110 3.919 1.00 93.38 103 LEU A N 1
ATOM 818 C CA . LEU A 1 103 ? 10.526 -6.237 4.472 1.00 93.38 103 LEU A CA 1
ATOM 819 C C . LEU A 1 103 ? 9.654 -6.973 5.500 1.00 93.38 103 LEU A C 1
ATOM 821 O O . LEU A 1 103 ? 9.349 -6.415 6.553 1.00 93.38 103 LEU A O 1
ATOM 825 N N . LYS A 1 104 ? 9.274 -8.224 5.219 1.00 92.00 104 LYS A N 1
ATOM 826 C CA . LYS A 1 104 ? 8.457 -9.037 6.127 1.00 92.00 104 LYS A CA 1
ATOM 827 C C . LYS A 1 104 ? 9.183 -9.355 7.434 1.00 92.00 104 LYS A C 1
ATOM 829 O O . LYS A 1 104 ? 8.567 -9.281 8.496 1.00 92.00 104 LYS A O 1
ATOM 834 N N . GLU A 1 105 ? 10.470 -9.680 7.371 1.00 91.75 105 GLU A N 1
ATOM 835 C CA . GLU A 1 105 ? 11.314 -9.904 8.550 1.00 91.75 105 GLU A CA 1
ATOM 836 C C . GLU A 1 105 ? 11.379 -8.643 9.423 1.00 91.75 105 GLU A C 1
ATOM 838 O O . GLU A 1 105 ? 11.080 -8.712 10.618 1.00 91.75 105 GLU A O 1
ATOM 843 N N . LEU A 1 106 ? 11.640 -7.475 8.822 1.00 91.50 106 LEU A N 1
ATOM 844 C CA . LEU A 1 106 ? 11.656 -6.192 9.534 1.00 91.50 106 LEU A CA 1
ATOM 845 C C . LEU A 1 106 ? 10.294 -5.840 10.149 1.00 91.50 106 LEU A C 1
ATOM 847 O O . LEU A 1 106 ? 10.212 -5.465 11.319 1.00 91.50 106 LEU A O 1
ATOM 851 N N . ALA A 1 107 ? 9.211 -5.983 9.382 1.00 89.19 107 ALA A N 1
ATOM 852 C CA . ALA A 1 107 ? 7.862 -5.666 9.845 1.00 89.19 107 ALA A CA 1
ATOM 853 C C . ALA A 1 107 ? 7.415 -6.576 11.001 1.00 89.19 107 ALA A C 1
ATOM 855 O O . ALA A 1 107 ? 6.735 -6.115 11.922 1.00 89.19 107 ALA A O 1
ATOM 856 N N . THR A 1 108 ? 7.830 -7.848 10.977 1.00 87.00 108 THR A N 1
ATOM 857 C CA . THR A 1 108 ? 7.569 -8.815 12.052 1.00 87.00 108 THR A CA 1
ATOM 858 C C . THR A 1 108 ? 8.377 -8.472 13.302 1.00 87.00 108 THR A C 1
ATOM 860 O O . THR A 1 108 ? 7.812 -8.418 14.394 1.00 87.00 108 THR A O 1
ATOM 863 N N . ALA A 1 109 ? 9.671 -8.168 13.152 1.00 84.94 109 ALA A N 1
ATOM 864 C CA . ALA A 1 109 ? 10.543 -7.787 14.265 1.00 84.94 109 ALA A CA 1
ATOM 865 C C . ALA A 1 109 ? 10.030 -6.542 15.009 1.00 84.94 109 ALA A C 1
ATOM 867 O O . ALA A 1 109 ? 10.105 -6.469 16.234 1.00 84.94 109 ALA A O 1
ATOM 868 N N . GLN A 1 110 ? 9.451 -5.590 14.275 1.00 82.19 110 GLN A N 1
ATOM 869 C CA . GLN A 1 110 ? 8.945 -4.328 14.820 1.00 82.19 110 GLN A CA 1
ATOM 870 C C . GLN A 1 110 ? 7.442 -4.356 15.158 1.00 82.19 110 GLN A C 1
ATOM 872 O O . GLN A 1 110 ? 6.874 -3.319 15.497 1.00 82.19 110 GLN A O 1
ATOM 877 N N . LYS A 1 111 ? 6.782 -5.526 15.078 1.00 78.38 111 LYS A N 1
ATOM 878 C CA . LYS A 1 111 ? 5.345 -5.721 15.374 1.00 78.38 111 LYS A CA 1
ATOM 879 C C . LYS A 1 111 ? 4.428 -4.721 14.650 1.00 78.38 111 LYS A C 1
ATOM 881 O O . LYS A 1 111 ? 3.423 -4.267 15.193 1.00 78.38 111 LYS A O 1
ATOM 886 N N . LEU A 1 112 ? 4.789 -4.343 13.423 1.00 75.12 112 LEU A N 1
ATOM 887 C CA . LEU A 1 112 ? 4.017 -3.383 12.627 1.00 75.12 112 LEU A CA 1
ATOM 888 C C . LEU A 1 112 ? 2.878 -4.028 11.844 1.00 75.12 112 LEU A C 1
ATOM 890 O O . LEU A 1 112 ? 1.982 -3.316 11.390 1.00 75.12 112 LEU A O 1
ATOM 894 N N . LEU A 1 113 ? 2.922 -5.351 11.684 1.00 68.00 113 LEU A N 1
ATOM 895 C CA . LEU A 1 113 ? 1.848 -6.114 11.068 1.00 68.00 113 LEU A CA 1
ATOM 896 C C . LEU A 1 113 ? 0.633 -6.066 11.996 1.00 68.00 113 LEU A C 1
ATOM 898 O O . LEU A 1 113 ? 0.681 -6.539 13.129 1.00 68.00 113 LEU A O 1
ATOM 902 N N . VAL A 1 114 ? -0.436 -5.432 11.521 1.00 57.78 114 VAL A N 1
ATOM 903 C CA . VAL A 1 114 ? -1.714 -5.396 12.230 1.00 57.78 114 VAL A CA 1
ATOM 904 C C . VAL A 1 114 ? -2.296 -6.806 12.194 1.00 57.78 114 VAL A C 1
ATOM 906 O O . VAL A 1 114 ? -2.433 -7.374 11.112 1.00 57.78 114 VAL A O 1
ATOM 909 N N . ASP A 1 115 ? -2.637 -7.361 13.361 1.00 49.78 115 ASP A N 1
ATOM 910 C CA . ASP A 1 115 ? -3.367 -8.628 13.462 1.00 49.78 115 ASP A CA 1
ATOM 911 C C . ASP A 1 115 ? -4.624 -8.571 12.579 1.00 49.78 115 ASP A C 1
ATOM 913 O O . ASP A 1 115 ? -5.526 -7.753 12.801 1.00 49.78 115 ASP A O 1
ATOM 917 N N . GLU A 1 116 ? -4.673 -9.441 11.565 1.00 45.75 116 GLU A N 1
ATOM 918 C CA . GLU A 1 116 ? -5.678 -9.447 10.491 1.00 45.75 116 GLU A CA 1
ATOM 919 C C . GLU A 1 116 ? -7.114 -9.435 11.016 1.00 45.75 116 GLU A C 1
ATOM 921 O O . GLU A 1 116 ? -7.987 -8.790 10.430 1.00 45.75 116 GLU A O 1
ATOM 926 N N . GLN A 1 117 ? -7.338 -10.045 12.180 1.00 43.59 117 GLN A N 1
ATOM 927 C CA . GLN A 1 117 ? -8.652 -10.115 12.801 1.00 43.59 117 GLN A CA 1
ATOM 928 C C . GLN A 1 117 ? -9.240 -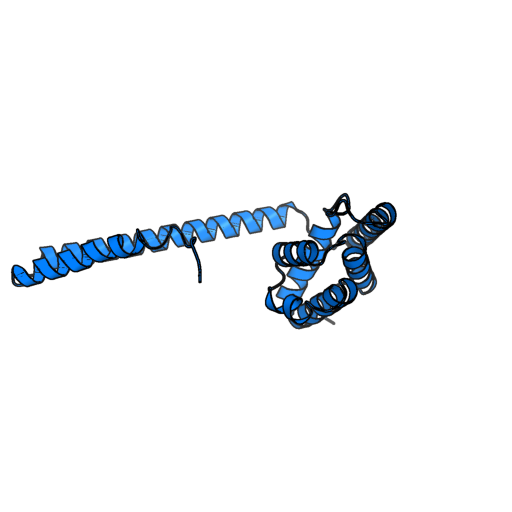8.742 13.127 1.00 43.59 117 GLN A C 1
ATOM 930 O O . GLN A 1 117 ? -10.440 -8.558 12.951 1.00 43.59 117 GLN A O 1
ATOM 935 N N . ARG A 1 118 ? -8.448 -7.745 13.543 1.00 45.28 118 ARG A N 1
ATOM 936 C CA . ARG A 1 118 ? -9.008 -6.408 13.822 1.00 45.28 118 ARG A CA 1
ATOM 937 C C . ARG A 1 118 ? -9.400 -5.680 12.542 1.00 45.28 118 ARG A C 1
ATOM 939 O O . ARG A 1 118 ? -10.508 -5.160 12.457 1.00 45.28 118 ARG A O 1
ATOM 946 N N . SER A 1 119 ? -8.542 -5.726 11.525 1.00 51.75 119 SER A N 1
ATOM 947 C CA . SER A 1 119 ? -8.748 -4.979 10.279 1.00 51.75 119 SER A CA 1
ATOM 948 C C . SER A 1 119 ? -9.920 -5.500 9.439 1.00 51.75 119 SER A C 1
ATOM 950 O O . SER A 1 119 ? -10.699 -4.705 8.916 1.00 51.75 119 SER A O 1
ATOM 952 N N . GLU A 1 120 ? -10.108 -6.821 9.352 1.00 51.66 120 GLU A N 1
ATOM 953 C CA . GLU A 1 120 ? -11.252 -7.398 8.641 1.00 51.66 120 GLU A CA 1
ATOM 954 C C . GLU A 1 120 ? -12.566 -7.128 9.371 1.00 51.66 120 GLU A C 1
ATOM 956 O O . GLU A 1 120 ? -13.588 -6.867 8.738 1.00 51.66 120 GLU A O 1
ATOM 961 N N . THR A 1 121 ? -12.549 -7.163 10.705 1.00 52.50 121 THR A N 1
ATOM 962 C CA . THR A 1 121 ? -13.736 -6.872 11.516 1.00 52.50 121 THR A CA 1
ATOM 963 C C . THR A 1 121 ? -14.136 -5.406 11.375 1.00 52.50 121 THR A C 1
ATOM 965 O O . THR A 1 121 ? -15.314 -5.106 11.189 1.00 52.50 121 THR A O 1
ATOM 968 N N . GLU A 1 122 ? -13.162 -4.495 11.379 1.00 57.03 122 GLU A N 1
ATOM 969 C CA . GLU A 1 122 ? -13.378 -3.064 11.160 1.00 57.03 122 GLU A CA 1
ATOM 970 C C . GLU A 1 122 ? -13.876 -2.766 9.740 1.00 57.03 122 GLU A C 1
ATOM 972 O O . GLU A 1 122 ? -14.821 -1.995 9.580 1.00 57.03 122 GLU A O 1
ATOM 977 N N . GLN A 1 123 ? -13.321 -3.417 8.711 1.00 56.38 123 GLN A N 1
ATOM 978 C CA . GLN A 1 123 ? -13.780 -3.264 7.325 1.00 56.38 123 GLN A CA 1
ATOM 979 C C . GLN A 1 123 ? -15.202 -3.799 7.128 1.00 56.38 123 GLN A C 1
ATOM 981 O O . GLN A 1 123 ? -16.050 -3.093 6.580 1.00 56.38 123 GLN A O 1
ATOM 986 N N . ARG A 1 124 ? -15.511 -4.994 7.649 1.00 58.44 124 ARG A N 1
ATOM 987 C CA . ARG A 1 124 ? -16.876 -5.550 7.616 1.00 58.44 124 ARG A CA 1
ATOM 988 C C . ARG A 1 124 ? -17.861 -4.670 8.386 1.00 58.44 124 ARG A C 1
ATOM 990 O O . ARG A 1 124 ? -18.987 -4.480 7.930 1.00 58.44 124 ARG A O 1
ATOM 997 N N . ALA A 1 125 ? -17.447 -4.097 9.517 1.00 64.88 125 ALA A N 1
ATOM 998 C CA . ALA A 1 125 ? -18.267 -3.163 10.283 1.00 64.88 125 ALA A CA 1
ATOM 999 C C . ALA A 1 125 ? -18.523 -1.858 9.513 1.00 64.88 125 ALA A C 1
ATOM 1001 O O . ALA A 1 125 ? -19.649 -1.356 9.516 1.00 64.88 125 ALA A O 1
ATOM 1002 N N . LEU A 1 126 ? -17.517 -1.327 8.811 1.00 66.56 126 LEU A N 1
ATOM 1003 C CA . LEU A 1 126 ? -17.658 -0.122 7.993 1.00 66.56 126 LEU A CA 1
ATOM 1004 C C . LEU A 1 126 ? -18.609 -0.355 6.810 1.00 66.56 126 LEU A C 1
ATOM 1006 O O . LEU A 1 126 ? -19.510 0.450 6.576 1.00 66.56 126 LEU A O 1
ATOM 1010 N N . GLU A 1 127 ? -18.458 -1.479 6.106 1.00 61.50 127 GLU A N 1
ATOM 1011 C CA . GLU A 1 127 ? -19.340 -1.872 5.002 1.00 61.50 127 GLU A CA 1
ATOM 1012 C C . GLU A 1 127 ? -20.780 -2.108 5.469 1.00 61.50 127 GLU A C 1
ATOM 1014 O O . GLU A 1 127 ? -21.727 -1.646 4.826 1.00 61.50 127 GLU A O 1
ATOM 1019 N N . ALA A 1 128 ? -20.972 -2.782 6.607 1.00 64.31 128 ALA A N 1
ATOM 1020 C CA . ALA A 1 128 ? -22.292 -2.983 7.199 1.00 64.31 128 ALA A CA 1
ATOM 1021 C C . ALA A 1 128 ? -22.952 -1.646 7.567 1.00 64.31 128 ALA A C 1
ATOM 1023 O O . ALA A 1 128 ? -24.135 -1.440 7.284 1.00 64.31 128 ALA A O 1
ATOM 1024 N N . ARG A 1 129 ? -22.176 -0.705 8.119 1.00 68.81 129 ARG A N 1
ATOM 1025 C CA . ARG A 1 129 ? -22.651 0.633 8.490 1.00 68.81 129 ARG A CA 1
ATOM 1026 C C . ARG A 1 129 ? -23.026 1.468 7.266 1.00 68.81 129 ARG A C 1
ATOM 1028 O O . ARG A 1 129 ? -24.059 2.132 7.283 1.00 68.81 129 ARG A O 1
ATOM 1035 N N . GLN A 1 130 ? -22.249 1.394 6.185 1.00 65.19 130 GLN A N 1
ATOM 1036 C CA . GLN A 1 130 ? -22.577 2.052 4.916 1.00 65.19 130 GLN A CA 1
ATOM 1037 C C . GLN A 1 130 ? -23.845 1.467 4.279 1.00 65.19 130 GLN A C 1
ATOM 1039 O O . GLN A 1 130 ? -24.709 2.219 3.827 1.00 65.19 130 GLN A O 1
ATOM 1044 N N . ARG A 1 131 ? -24.007 0.136 4.297 1.00 59.00 131 ARG A N 1
ATOM 1045 C CA . ARG A 1 131 ? -25.229 -0.530 3.812 1.00 59.00 131 ARG A CA 1
ATOM 1046 C C . ARG A 1 131 ? -26.454 -0.132 4.637 1.00 59.00 131 ARG A C 1
ATOM 1048 O O . ARG A 1 131 ? -27.489 0.189 4.058 1.00 59.00 131 ARG A O 1
ATOM 1055 N N . GLN A 1 132 ? -26.338 -0.095 5.965 1.00 63.78 132 GLN A N 1
ATOM 1056 C CA . GLN A 1 132 ? -27.418 0.362 6.846 1.00 63.78 132 GLN A CA 1
ATOM 1057 C C . GLN A 1 132 ? -27.766 1.836 6.619 1.00 63.78 132 GLN A C 1
ATOM 1059 O O . GLN A 1 132 ? -28.945 2.162 6.519 1.00 63.78 132 GLN A O 1
ATOM 1064 N N . ALA A 1 133 ? -26.773 2.716 6.464 1.00 66.75 133 ALA A N 1
ATOM 1065 C CA . ALA A 1 133 ? -27.007 4.129 6.172 1.00 66.75 133 ALA A CA 1
ATOM 1066 C C . ALA A 1 133 ? -27.719 4.332 4.822 1.00 66.75 133 ALA A C 1
ATOM 1068 O O . ALA A 1 133 ? -28.652 5.128 4.730 1.00 66.75 133 ALA A O 1
ATOM 1069 N N . ALA A 1 134 ? -27.344 3.571 3.789 1.00 62.38 134 ALA A N 1
ATOM 1070 C CA . ALA A 1 134 ? -28.007 3.616 2.486 1.00 62.38 134 ALA A CA 1
ATOM 1071 C C . ALA A 1 134 ? -29.464 3.120 2.549 1.00 62.38 134 ALA A C 1
ATOM 1073 O O . ALA A 1 134 ? -30.349 3.711 1.927 1.00 62.38 134 ALA A O 1
ATOM 1074 N N . LEU A 1 135 ? -29.731 2.061 3.322 1.00 63.09 135 LEU A N 1
ATOM 1075 C CA . LEU A 1 135 ? -31.087 1.554 3.549 1.00 63.09 135 LEU A CA 1
ATOM 1076 C C . LEU A 1 135 ? -31.939 2.541 4.357 1.00 63.09 135 LEU A C 1
ATOM 1078 O O . LEU A 1 135 ? -33.085 2.788 3.987 1.00 63.09 135 LEU A O 1
ATOM 1082 N N . ALA A 1 136 ? -31.377 3.154 5.401 1.00 69.25 136 ALA A N 1
ATOM 1083 C CA . ALA A 1 136 ? -32.055 4.164 6.210 1.00 69.25 136 ALA A CA 1
ATOM 1084 C C . ALA A 1 136 ? -32.382 5.425 5.396 1.00 69.25 136 ALA A C 1
ATOM 1086 O O . ALA A 1 136 ? -33.510 5.908 5.440 1.00 69.25 136 ALA A O 1
ATOM 1087 N N . ALA A 1 137 ? -31.443 5.910 4.577 1.00 69.12 137 ALA A N 1
ATOM 1088 C CA . ALA A 1 137 ? -31.680 7.035 3.673 1.00 69.12 137 ALA A CA 1
ATOM 1089 C C . ALA A 1 137 ? -32.778 6.720 2.642 1.00 69.12 137 ALA A C 1
ATOM 1091 O O . ALA A 1 137 ? -33.610 7.570 2.323 1.00 69.12 137 ALA A O 1
ATOM 1092 N N . ARG A 1 138 ? -32.821 5.476 2.141 1.00 62.78 138 ARG A N 1
ATOM 1093 C CA . ARG A 1 138 ? -33.884 5.018 1.238 1.00 62.78 138 ARG A CA 1
ATOM 1094 C C . ARG A 1 138 ? -35.243 4.957 1.940 1.00 62.78 138 ARG A C 1
ATOM 1096 O O . ARG A 1 138 ? -36.235 5.353 1.333 1.00 62.78 138 ARG A O 1
ATOM 1103 N N . ALA A 1 139 ? -35.289 4.490 3.186 1.00 72.12 139 ALA A N 1
ATOM 1104 C CA . ALA A 1 139 ? -36.511 4.437 3.985 1.00 72.12 139 ALA A CA 1
ATOM 1105 C C . ALA A 1 139 ? -37.047 5.843 4.298 1.00 72.12 139 ALA A C 1
ATOM 1107 O O . ALA A 1 139 ? -38.215 6.105 4.035 1.00 72.12 139 ALA A O 1
ATOM 1108 N N . GLN A 1 140 ? -36.186 6.771 4.732 1.00 74.69 140 GLN A N 1
ATOM 1109 C CA . GLN A 1 140 ? -36.564 8.170 4.976 1.00 74.69 140 GLN A CA 1
ATOM 1110 C C . GLN A 1 140 ? -37.108 8.847 3.718 1.00 74.69 140 GLN A C 1
ATOM 1112 O O . GLN A 1 140 ? -38.121 9.539 3.768 1.00 74.69 140 GLN A O 1
ATOM 1117 N N . LYS A 1 141 ? -36.473 8.621 2.562 1.00 72.81 141 LYS A N 1
ATOM 1118 C CA . LYS A 1 141 ? -36.967 9.172 1.297 1.00 72.81 141 LYS A CA 1
ATOM 1119 C C . LYS A 1 141 ? -38.318 8.569 0.893 1.00 72.81 141 LYS A C 1
ATOM 1121 O O . LYS A 1 141 ? -39.175 9.285 0.387 1.00 72.81 141 LYS A O 1
ATOM 1126 N N . MET A 1 142 ? -38.524 7.272 1.125 1.00 74.44 142 MET A N 1
ATOM 1127 C CA . MET A 1 142 ? -39.816 6.622 0.884 1.00 74.44 142 MET A CA 1
ATOM 1128 C C . MET A 1 142 ? -40.909 7.197 1.791 1.00 74.44 142 MET A C 1
ATOM 1130 O O . MET A 1 142 ? -42.000 7.502 1.324 1.00 74.44 142 MET A O 1
ATOM 1134 N N . GLU A 1 143 ? -40.602 7.399 3.070 1.00 79.50 143 GLU A N 1
ATOM 1135 C CA . GLU A 1 143 ? -41.516 7.995 4.043 1.00 79.50 143 GLU A CA 1
ATOM 1136 C C . GLU A 1 143 ? -41.891 9.434 3.666 1.00 79.50 143 GLU A C 1
ATOM 1138 O O . GLU A 1 143 ? -43.068 9.788 3.698 1.00 79.50 143 GLU A O 1
ATOM 1143 N N . GLN A 1 144 ? -40.925 10.236 3.205 1.00 79.06 144 GLN A N 1
ATOM 1144 C CA . GLN A 1 144 ? -41.179 11.578 2.673 1.00 79.06 144 GLN A CA 1
ATOM 1145 C C . GLN A 1 144 ? -42.131 11.548 1.472 1.00 79.06 144 GLN A C 1
ATOM 1147 O O . GLN A 1 144 ? -43.093 12.311 1.443 1.00 79.06 144 GLN A O 1
ATOM 1152 N N . LEU A 1 145 ? -41.912 10.651 0.504 1.00 75.88 145 LEU A N 1
ATOM 1153 C CA . LEU A 1 145 ? -42.778 10.520 -0.674 1.00 75.88 145 LEU A CA 1
ATOM 1154 C C . LEU A 1 145 ? -44.199 10.081 -0.293 1.00 75.88 145 LEU A C 1
ATOM 1156 O O . LEU A 1 145 ? -45.170 10.662 -0.779 1.00 75.88 145 LEU A O 1
ATOM 1160 N N . CYS A 1 146 ? -44.333 9.111 0.617 1.00 76.69 146 CYS A N 1
ATOM 1161 C CA . CYS A 1 146 ? -45.626 8.696 1.164 1.00 76.69 146 CYS A CA 1
ATOM 1162 C C . CYS A 1 146 ? -46.325 9.844 1.905 1.00 76.69 146 CYS A C 1
ATOM 1164 O O . CYS A 1 146 ? -47.533 10.019 1.755 1.00 76.69 146 CYS A O 1
ATOM 1166 N N . GLY A 1 147 ? -45.579 10.648 2.668 1.00 78.00 147 GLY A N 1
ATOM 1167 C CA . GLY A 1 147 ? -46.094 11.823 3.366 1.00 78.00 147 GLY A CA 1
ATOM 1168 C C . GLY A 1 147 ? -46.599 12.902 2.408 1.00 78.00 147 GLY A C 1
ATOM 1169 O O . GLY A 1 147 ? -47.712 13.393 2.577 1.00 78.00 147 GLY A O 1
ATOM 1170 N N . VAL A 1 148 ? -45.833 13.225 1.360 1.00 75.25 148 VAL A N 1
ATOM 1171 C CA . VAL A 1 148 ? -46.252 14.180 0.318 1.00 75.25 148 VAL A CA 1
ATOM 1172 C C . VAL A 1 148 ? -47.495 13.668 -0.414 1.00 75.25 148 VAL A C 1
ATOM 1174 O O . VAL A 1 148 ? -48.448 14.421 -0.610 1.00 75.25 148 VAL A O 1
ATOM 1177 N N . PHE A 1 149 ? -47.541 12.378 -0.750 1.00 71.62 149 PHE A N 1
ATOM 1178 C CA . PHE A 1 149 ? -48.709 11.757 -1.371 1.00 71.62 149 PHE A CA 1
ATOM 1179 C C . PHE A 1 149 ? -49.952 11.810 -0.464 1.00 71.62 149 PHE A C 1
ATOM 1181 O O . PHE A 1 149 ? -51.025 12.222 -0.905 1.00 71.62 149 PHE A O 1
ATOM 1188 N N . ALA A 1 150 ? -49.814 11.472 0.822 1.00 73.69 150 ALA A N 1
ATOM 1189 C CA . ALA A 1 150 ? -50.907 11.525 1.792 1.00 73.69 150 ALA A CA 1
ATOM 1190 C C . ALA A 1 150 ? -51.410 12.959 2.042 1.00 73.69 150 ALA A C 1
ATOM 1192 O O . ALA A 1 150 ? -52.616 13.180 2.165 1.00 73.69 150 ALA A O 1
ATOM 1193 N N . LEU A 1 151 ? -50.512 13.949 2.074 1.00 72.94 151 LEU A N 1
ATOM 1194 C CA . LEU A 1 151 ? -50.875 15.366 2.167 1.00 72.94 151 LEU A CA 1
ATOM 1195 C C . LEU A 1 151 ? -51.649 15.837 0.928 1.00 72.94 151 LEU A C 1
ATOM 1197 O O . LEU A 1 151 ? -52.620 16.579 1.066 1.00 72.94 151 LEU A O 1
ATOM 1201 N N .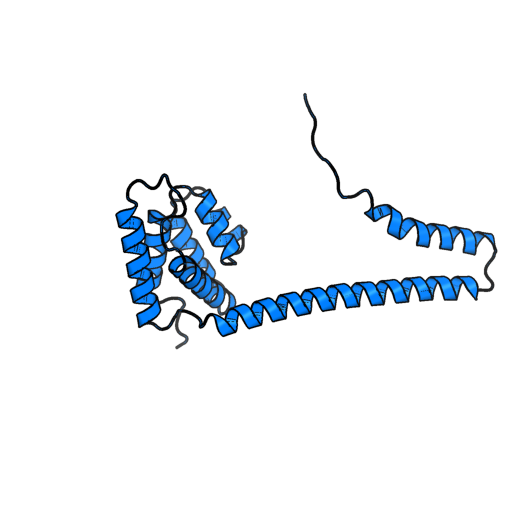 MET A 1 152 ? -51.278 15.373 -0.270 1.00 66.88 152 MET A N 1
ATOM 1202 C CA . MET A 1 152 ? -51.998 15.705 -1.505 1.00 66.88 152 MET A CA 1
ATOM 1203 C C . MET A 1 152 ? -53.371 15.031 -1.614 1.00 66.88 152 MET A C 1
ATOM 1205 O O . MET A 1 152 ? -54.289 15.635 -2.169 1.00 66.88 152 MET A O 1
ATOM 1209 N N . LEU A 1 153 ? -53.544 13.826 -1.059 1.00 68.19 153 LEU A N 1
ATOM 1210 C CA . LEU A 1 153 ? -54.850 13.158 -0.983 1.00 68.19 153 LEU A CA 1
ATOM 1211 C C . LEU A 1 153 ? -55.815 13.851 -0.012 1.00 68.19 153 LEU A C 1
ATOM 1213 O O . LEU A 1 153 ? -57.014 13.904 -0.274 1.00 68.19 153 LEU A O 1
ATOM 1217 N N . ASN A 1 154 ? -55.296 14.399 1.090 1.00 68.56 154 ASN A N 1
ATOM 1218 C CA . ASN A 1 154 ? -56.101 15.030 2.140 1.00 68.56 154 ASN A CA 1
ATOM 1219 C C . ASN A 1 154 ? -56.282 16.552 1.956 1.00 68.56 154 ASN A C 1
ATOM 1221 O O . ASN A 1 154 ? -57.060 17.178 2.679 1.00 68.56 154 ASN A O 1
ATOM 1225 N N . GLY A 1 155 ? -55.573 17.169 1.007 1.00 62.03 155 GLY A N 1
ATOM 1226 C CA . GLY A 1 155 ? -55.651 18.601 0.721 1.00 62.03 155 GLY A CA 1
ATOM 1227 C C . GLY A 1 155 ? -56.918 19.001 -0.048 1.00 62.03 155 GLY A C 1
ATOM 1228 O O . GLY A 1 155 ? -57.262 18.404 -1.070 1.00 62.03 155 GLY A O 1
ATOM 1229 N N . ARG A 1 156 ? -57.582 20.086 0.383 1.00 57.22 156 ARG A N 1
ATOM 1230 C CA . ARG A 1 156 ? -58.715 20.730 -0.324 1.00 57.22 156 ARG A CA 1
ATOM 1231 C C . ARG A 1 156 ? -58.276 21.553 -1.554 1.00 57.22 156 ARG A C 1
ATOM 1233 O O . ARG A 1 156 ? -58.855 22.597 -1.831 1.00 57.22 156 ARG A O 1
ATOM 1240 N N . SER A 1 157 ? -57.218 21.142 -2.248 1.00 59.44 157 SER A N 1
ATOM 1241 C CA . SER A 1 157 ? -56.718 21.817 -3.452 1.00 59.44 157 SER A CA 1
ATOM 1242 C C . SER A 1 157 ? -57.545 21.461 -4.691 1.00 59.44 157 SER A C 1
ATOM 1244 O O . SER A 1 157 ? -58.362 20.538 -4.674 1.00 59.44 157 SER A O 1
ATOM 1246 N N . ASP A 1 158 ? -57.371 22.218 -5.769 1.00 63.34 158 ASP A N 1
ATOM 1247 C CA . ASP A 1 158 ? -58.109 21.998 -7.009 1.00 63.34 158 ASP A CA 1
ATOM 1248 C C . ASP A 1 158 ? -57.647 20.710 -7.717 1.00 63.34 158 ASP A C 1
ATOM 1250 O O . ASP A 1 158 ? -56.491 20.291 -7.599 1.00 63.34 158 ASP A O 1
ATOM 1254 N N . SER A 1 159 ? -58.544 20.054 -8.455 1.00 61.66 159 SER A N 1
ATOM 1255 C CA . SER A 1 159 ? -58.277 18.732 -9.056 1.00 61.66 159 SER A CA 1
ATOM 1256 C C . SER A 1 159 ? -57.063 18.718 -9.998 1.00 61.66 159 SER A C 1
ATOM 1258 O O . SER A 1 159 ? -56.302 17.749 -10.001 1.00 61.66 159 SER A O 1
ATOM 1260 N N . GLN A 1 160 ? -56.818 19.823 -10.708 1.00 62.72 160 GLN A N 1
ATOM 1261 C CA . GLN A 1 160 ? -55.649 20.012 -11.571 1.00 62.72 160 GLN A CA 1
ATOM 1262 C C . GLN A 1 160 ? -54.334 20.151 -10.793 1.00 62.72 160 GLN A C 1
ATOM 1264 O O . GLN A 1 160 ? -53.325 19.589 -11.206 1.00 62.72 160 GLN A O 1
ATOM 1269 N N . GLN A 1 161 ? -54.327 20.848 -9.652 1.00 63.53 161 GLN A N 1
ATOM 1270 C CA . GLN A 1 161 ? -53.112 21.014 -8.840 1.00 63.53 161 GLN A CA 1
ATOM 1271 C C . GLN A 1 161 ? -52.656 19.685 -8.226 1.00 63.53 161 GLN A C 1
ATOM 1273 O O . GLN A 1 161 ? -51.459 19.419 -8.143 1.00 63.53 161 GLN A O 1
ATOM 1278 N N . ARG A 1 162 ? -53.610 18.817 -7.857 1.00 64.44 162 ARG A N 1
ATOM 1279 C CA . ARG A 1 162 ? -53.311 17.436 -7.447 1.00 64.44 162 ARG A CA 1
ATOM 1280 C C . ARG A 1 162 ? -52.745 16.603 -8.597 1.00 64.44 162 ARG A C 1
ATOM 1282 O O . ARG A 1 162 ? -51.823 15.828 -8.371 1.00 64.44 162 ARG A O 1
ATOM 1289 N N . GLY A 1 163 ? -53.274 16.782 -9.811 1.00 61.84 163 GLY A N 1
ATOM 1290 C CA . GLY A 1 163 ? -52.778 16.123 -11.023 1.00 61.84 163 GLY A CA 1
ATOM 1291 C C . GLY A 1 163 ? -51.311 16.450 -11.307 1.00 61.84 163 GLY A C 1
ATOM 1292 O O . GLY A 1 163 ? -50.492 15.539 -11.369 1.00 61.84 163 GLY A O 1
ATOM 1293 N N . TYR A 1 164 ? -50.955 17.737 -11.363 1.00 64.69 164 TYR A N 1
ATOM 1294 C CA . TYR A 1 164 ? -49.569 18.166 -11.596 1.00 64.69 164 TYR A CA 1
ATOM 1295 C C . TYR A 1 164 ? -48.604 17.716 -10.487 1.00 64.69 164 TYR A C 1
ATOM 1297 O O . TYR A 1 164 ? -47.510 17.240 -10.779 1.00 64.69 164 TYR A O 1
ATOM 1305 N N . GLY A 1 165 ? -49.014 17.783 -9.215 1.00 65.06 165 GLY A N 1
ATOM 1306 C CA . GLY A 1 165 ? -48.182 17.308 -8.104 1.00 65.06 165 GLY A CA 1
ATOM 1307 C C . GLY A 1 165 ? -47.925 15.794 -8.132 1.00 65.06 165 GLY A C 1
ATOM 1308 O O . GLY A 1 165 ? -46.842 15.337 -7.764 1.00 65.06 165 GLY A O 1
ATOM 1309 N N . LEU A 1 166 ? -48.895 15.001 -8.600 1.00 65.69 166 LEU A N 1
ATOM 1310 C CA . LEU A 1 166 ? -48.731 13.559 -8.810 1.00 65.69 166 LEU A CA 1
ATOM 1311 C C . LEU A 1 166 ? -47.798 13.253 -9.983 1.00 65.69 166 LEU A C 1
ATOM 1313 O O . LEU A 1 166 ? -46.964 12.354 -9.875 1.00 65.69 166 LEU A O 1
ATOM 1317 N N . GLU A 1 167 ? -47.911 13.998 -11.081 1.00 67.88 167 GLU A N 1
ATOM 1318 C CA . GLU A 1 167 ? -47.017 13.860 -12.233 1.00 67.88 167 GLU A CA 1
ATOM 1319 C C . GLU A 1 167 ? -45.557 14.163 -11.860 1.00 67.88 167 GLU A C 1
ATOM 1321 O O . GLU A 1 167 ? -44.666 13.405 -12.249 1.00 67.88 167 GLU A O 1
ATOM 1326 N N . ASP A 1 168 ? -45.305 15.177 -11.025 1.00 67.00 168 ASP A N 1
ATOM 1327 C CA . ASP A 1 168 ? -43.962 15.504 -10.528 1.00 67.00 168 ASP A CA 1
ATOM 1328 C C . ASP A 1 168 ? -43.385 14.417 -9.601 1.00 67.00 168 ASP A C 1
ATOM 1330 O O . ASP A 1 168 ? -42.226 14.012 -9.764 1.00 67.00 168 ASP A O 1
ATOM 1334 N N . LEU A 1 169 ? -44.192 13.868 -8.682 1.00 67.19 169 LEU A N 1
ATOM 1335 C CA . LEU A 1 169 ? -43.789 12.735 -7.832 1.00 67.19 169 LEU A CA 1
ATOM 1336 C C . LEU A 1 169 ? -43.467 11.472 -8.647 1.00 67.19 169 LEU A C 1
ATOM 1338 O O . LEU A 1 169 ? -42.545 10.727 -8.310 1.00 67.19 169 LEU A O 1
ATOM 1342 N N . LEU A 1 170 ? -44.215 11.218 -9.724 1.00 66.31 170 LEU A N 1
ATOM 1343 C CA . LEU A 1 170 ? -44.011 10.071 -10.614 1.00 66.31 170 LEU A CA 1
ATOM 1344 C C . LEU A 1 170 ? -42.849 10.285 -11.602 1.00 66.31 170 LEU A C 1
ATOM 1346 O O . LEU A 1 170 ? -42.230 9.314 -12.051 1.00 66.31 170 LEU A O 1
ATOM 1350 N N . ALA A 1 171 ? -42.503 11.535 -11.921 1.00 63.97 171 ALA A N 1
ATOM 1351 C CA . ALA A 1 171 ? -41.364 11.877 -12.770 1.00 63.97 171 ALA A CA 1
ATOM 1352 C C . ALA A 1 171 ? -40.009 11.711 -12.054 1.00 63.97 171 ALA A C 1
ATOM 1354 O O . ALA A 1 171 ? -39.000 11.407 -12.704 1.00 63.97 171 ALA A O 1
ATOM 1355 N N . GLU A 1 172 ? -39.970 11.860 -10.726 1.00 55.44 172 GLU A N 1
ATOM 1356 C CA . GLU A 1 172 ? -38.748 11.739 -9.922 1.00 55.44 172 GLU A CA 1
ATOM 1357 C C . GLU A 1 172 ? -38.040 10.364 -10.046 1.00 55.44 172 GLU A C 1
ATOM 1359 O O . GLU A 1 172 ? -36.826 10.339 -10.289 1.00 55.44 172 GLU A O 1
ATOM 1364 N N . PRO A 1 173 ? -38.730 9.204 -9.977 1.00 50.22 173 PRO A N 1
ATOM 1365 C CA . PRO A 1 173 ? -38.096 7.902 -10.205 1.00 50.22 173 PRO A CA 1
ATOM 1366 C C . PRO A 1 173 ? -37.706 7.651 -11.673 1.00 50.22 173 PRO A C 1
ATOM 1368 O O . PRO A 1 173 ? -36.745 6.920 -11.935 1.00 50.22 173 PRO A O 1
ATOM 1371 N N . ARG A 1 174 ? -38.381 8.277 -12.650 1.00 40.66 174 ARG A N 1
ATOM 1372 C CA . ARG A 1 174 ? -38.116 8.049 -14.085 1.00 40.66 174 ARG A CA 1
ATOM 1373 C C . ARG A 1 174 ? -36.788 8.660 -14.545 1.00 40.66 174 ARG A C 1
ATOM 1375 O O . ARG A 1 174 ? -36.094 8.045 -15.356 1.00 40.66 174 ARG A O 1
ATOM 1382 N N . ARG A 1 175 ? -36.371 9.794 -13.965 1.00 44.59 175 ARG A N 1
ATOM 1383 C CA . ARG A 1 175 ? -35.109 10.489 -14.305 1.00 44.59 175 ARG A CA 1
ATOM 1384 C C . ARG A 1 175 ? -33.824 9.741 -13.916 1.00 44.59 175 ARG A C 1
ATOM 1386 O O . ARG A 1 175 ? -32.757 10.121 -14.384 1.00 44.59 175 ARG A O 1
ATOM 1393 N N . ARG A 1 176 ? -33.884 8.677 -13.099 1.00 46.28 176 ARG A N 1
ATOM 1394 C CA . ARG A 1 176 ? -32.697 7.855 -12.755 1.00 46.28 176 ARG A CA 1
ATOM 1395 C C . ARG A 1 176 ? -32.540 6.578 -13.581 1.00 46.28 176 ARG A C 1
ATOM 1397 O O . ARG A 1 176 ? -31.457 6.001 -13.571 1.00 46.28 176 ARG A O 1
ATOM 1404 N N . SER A 1 177 ? -33.566 6.149 -14.317 1.00 39.44 177 SER A N 1
ATOM 1405 C CA . SER A 1 177 ? -33.486 4.937 -15.154 1.00 39.44 177 SER A CA 1
ATOM 1406 C C . SER A 1 177 ? -32.710 5.134 -16.466 1.00 39.44 177 SER A C 1
ATOM 1408 O O . SER A 1 177 ? -32.289 4.159 -17.076 1.00 39.44 177 SER A O 1
ATOM 1410 N N . THR A 1 178 ? -32.447 6.381 -16.871 1.00 41.47 178 THR A N 1
ATOM 1411 C CA . THR A 1 178 ? -31.747 6.724 -18.125 1.00 41.47 178 THR A CA 1
ATOM 1412 C C . THR A 1 178 ? -30.286 7.150 -17.934 1.00 41.47 178 THR A C 1
ATOM 1414 O O . THR A 1 178 ? -29.656 7.614 -18.876 1.00 41.47 178 THR A O 1
ATOM 1417 N N . GLY A 1 179 ? -29.720 7.002 -16.731 1.00 42.53 179 GLY A N 1
ATOM 1418 C CA . GLY A 1 179 ? -28.355 7.441 -16.402 1.00 42.53 179 GLY A CA 1
ATOM 1419 C C . GLY A 1 179 ? -27.305 6.331 -16.295 1.00 42.53 179 GLY A C 1
ATOM 1420 O O . GLY A 1 179 ? -26.280 6.549 -15.659 1.00 42.53 179 GLY A O 1
ATOM 1421 N N . SER A 1 180 ? -27.554 5.134 -16.836 1.00 45.84 180 SER A N 1
ATOM 1422 C CA . SER A 1 180 ? -26.570 4.042 -16.825 1.00 45.84 180 SER A CA 1
ATOM 1423 C C . SER A 1 180 ? -26.756 3.093 -18.009 1.00 45.84 180 SER A C 1
ATOM 1425 O O . SER A 1 180 ? -27.275 1.991 -17.849 1.00 45.84 180 SER A O 1
ATOM 1427 N N . SER A 1 181 ? -26.380 3.524 -19.220 1.00 38.56 181 SER A N 1
ATOM 1428 C CA . SER A 1 181 ? -25.797 2.648 -20.258 1.00 38.56 181 SER A CA 1
ATOM 1429 C C . SER A 1 181 ? -25.302 3.432 -21.489 1.00 38.56 181 SER A C 1
ATOM 1431 O O . SER A 1 181 ? -26.073 4.114 -22.150 1.00 38.56 181 SER A O 1
ATOM 1433 N N . ARG A 1 182 ? -24.018 3.211 -21.822 1.00 34.00 182 ARG A N 1
ATOM 1434 C CA . ARG A 1 182 ? -23.337 3.371 -23.129 1.00 34.00 182 ARG A CA 1
ATOM 1435 C C . ARG A 1 182 ? -23.002 4.781 -23.648 1.00 34.00 182 ARG A C 1
ATOM 1437 O O . ARG A 1 182 ? -23.716 5.372 -24.445 1.00 34.00 182 ARG A O 1
ATOM 1444 N N . SER A 1 183 ? -21.778 5.200 -23.319 1.00 39.16 183 SER A N 1
ATOM 1445 C CA . SER A 1 183 ? -20.859 5.840 -24.271 1.00 39.16 183 SER A CA 1
ATOM 1446 C C . SER A 1 183 ? -20.204 4.749 -25.133 1.00 39.16 183 SER A C 1
ATOM 1448 O O . SER A 1 183 ? -19.742 3.747 -24.582 1.00 39.16 183 SER A O 1
ATOM 1450 N N . GLY A 1 184 ? -20.183 4.930 -26.457 1.00 40.06 184 GLY A N 1
ATOM 1451 C CA . GLY A 1 184 ? -19.362 4.137 -27.377 1.00 40.06 184 GLY A CA 1
ATOM 1452 C C . GLY A 1 184 ? -19.888 4.082 -28.814 1.00 40.06 184 GLY A C 1
ATOM 1453 O O . GLY A 1 184 ? -20.664 3.182 -29.122 1.00 40.06 184 GLY A O 1
ATOM 1454 N N . ALA A 1 185 ? -19.431 5.037 -29.640 1.00 34.16 185 ALA A N 1
ATOM 1455 C CA . ALA A 1 185 ? -19.297 5.070 -31.116 1.00 34.16 185 ALA A CA 1
ATOM 1456 C C . ALA A 1 185 ? -19.589 6.508 -31.600 1.00 34.16 185 ALA A C 1
ATOM 1458 O O . ALA A 1 185 ? -20.579 7.083 -31.171 1.00 34.16 185 ALA A O 1
ATOM 1459 N N . SER A 1 186 ? -18.883 7.165 -32.516 1.00 40.44 186 SER A N 1
ATOM 1460 C CA . SER A 1 186 ? -17.582 7.008 -33.171 1.00 40.44 186 SER A CA 1
ATOM 1461 C C . SER A 1 186 ? -17.463 8.224 -34.115 1.00 40.44 186 SER A C 1
ATOM 1463 O O . SER A 1 186 ? -18.473 8.584 -34.709 1.00 40.44 186 SER A O 1
ATOM 1465 N N . THR A 1 187 ? -16.252 8.777 -34.275 1.00 42.06 187 THR A N 1
ATOM 1466 C CA . THR A 1 187 ? -15.720 9.413 -35.514 1.00 42.06 187 THR A CA 1
ATOM 1467 C C . THR A 1 187 ? -16.432 10.698 -36.001 1.00 42.06 187 THR A C 1
ATOM 1469 O O . THR A 1 187 ? -17.597 10.685 -36.373 1.00 42.06 187 THR A O 1
ATOM 1472 N N . THR A 1 188 ? -15.786 11.864 -36.082 1.00 45.62 188 THR A N 1
ATOM 1473 C CA . THR A 1 188 ? -14.645 12.215 -36.954 1.00 45.62 188 THR A CA 1
ATOM 1474 C C . THR A 1 188 ? -14.012 13.512 -36.461 1.00 45.62 188 THR A C 1
ATOM 1476 O O . THR A 1 188 ? -14.786 14.373 -35.984 1.00 45.62 188 THR A O 1
#

Foldseek 3Di:
DPPQADDPVLLQLLLQLQQQQEPDVVVSLVLLVVLVQPNVQQVVCSVPHSSVSSNSSLVVLSVVPPVSNSSSLSSLQSLLVDCWRPDPPRPCGVSSNVSSVVSNVVCVVVVSHDDVVVVVVVVVVVVVVVVVVVVVVVVVVVVVLVVQLVCLVPDPDDPVVSVVSVVVSVVVVVVPVPPDDDDDDDDD

Sequence (188 aa):
MAERGLPFEIREAVVQVCGRTFWLKDPLRVFLLGAGVPKPLYERYAEESKYKIARHVLGELDGMGEDGRAIQRRIVTELCRLRTAPDDAVPDRDGAVRALRYLKELATAQKLLVDEQRSETEQRALEARQRQAALAARAQKMEQLCGVFALMLNGRSDSQQRGYGLEDLLAEPRRRSTGSSRSGASTT

pLDDT: mean 76.58, std 17.57, range [32.91, 96.5]

Radius of gyration: 25.81 Å; chains: 1; bounding box: 74×36×59 Å

Secondary structure (DSSP, 8-state):
----SS-HHHHHHHHHHHHHH-SSHHHHHHHHHHTT--HHHHHTTTTS-HHHHHHHHHHHHHHTTHHHHHHHHHHHHHHHH-SS-S-TT-S-HHHHHHHHHHHHHHHHHTT-S--HHHHHHHHHHHHHHHHHHHHHHHHHHHHHHHHHHHHHHH----HHHHHHHHHHHHHHHHTTTTSSS-------